Protein AF-A0A1W9QWE6-F1 (afdb_monomer)

Structure (mmCIF, N/CA/C/O backbone):
data_AF-A0A1W9QWE6-F1
#
_entry.id   AF-A0A1W9QWE6-F1
#
loop_
_atom_site.group_PDB
_atom_site.id
_atom_site.type_symbol
_atom_site.label_atom_id
_atom_site.label_alt_id
_atom_site.label_comp_id
_atom_site.label_asym_id
_atom_site.label_entity_id
_atom_site.label_seq_id
_atom_site.pdbx_PDB_ins_code
_atom_site.Cartn_x
_atom_site.Cartn_y
_atom_site.Cartn_z
_atom_site.occupancy
_atom_site.B_iso_or_equiv
_atom_site.auth_seq_id
_atom_site.auth_comp_id
_atom_site.auth_asym_id
_atom_site.auth_atom_id
_atom_site.pdbx_PDB_model_num
ATOM 1 N N . MET A 1 1 ? -20.709 26.739 10.718 1.00 34.34 1 MET A N 1
ATOM 2 C CA . MET A 1 1 ? -20.009 27.726 9.871 1.00 34.34 1 MET A CA 1
ATOM 3 C C . MET A 1 1 ? -18.866 27.006 9.186 1.00 34.34 1 MET A C 1
ATOM 5 O O . MET A 1 1 ? -17.823 26.777 9.783 1.00 34.34 1 MET A O 1
ATOM 9 N N . GLU A 1 2 ? -19.153 26.536 7.981 1.00 43.62 2 GLU A N 1
ATOM 10 C CA . GLU A 1 2 ? -18.265 25.777 7.110 1.00 43.62 2 GLU A CA 1
ATOM 11 C C . GLU A 1 2 ? -17.233 26.741 6.518 1.00 43.62 2 GLU A C 1
ATOM 13 O O . GLU A 1 2 ? -17.545 27.585 5.682 1.00 43.62 2 GLU A O 1
ATOM 18 N N . LYS A 1 3 ? -16.008 26.699 7.046 1.00 41.78 3 LYS A N 1
ATOM 19 C CA . LYS A 1 3 ? -14.882 27.428 6.465 1.00 41.78 3 LYS A CA 1
ATOM 20 C C . LYS A 1 3 ? -14.368 26.580 5.304 1.00 41.78 3 LYS A C 1
ATOM 22 O O . LYS A 1 3 ? -13.944 25.450 5.530 1.00 41.78 3 LYS A O 1
ATOM 27 N N . ASN A 1 4 ? -14.422 27.131 4.091 1.00 42.81 4 ASN A N 1
ATOM 28 C CA . ASN A 1 4 ? -13.853 26.594 2.850 1.00 42.81 4 ASN A CA 1
ATOM 29 C C . ASN A 1 4 ? -12.352 26.242 2.997 1.00 42.81 4 ASN A C 1
ATOM 31 O O . ASN A 1 4 ? -11.482 26.973 2.528 1.00 42.81 4 ASN A O 1
ATOM 35 N N . ASN A 1 5 ? -12.036 25.106 3.623 1.00 45.53 5 ASN A N 1
ATOM 36 C CA . ASN A 1 5 ? -10.692 24.526 3.732 1.00 45.53 5 ASN A CA 1
ATOM 37 C C . ASN A 1 5 ? -10.464 23.471 2.633 1.00 45.53 5 ASN A C 1
ATOM 39 O O . ASN A 1 5 ? -10.046 22.340 2.876 1.00 45.53 5 ASN A O 1
ATOM 43 N N . ILE A 1 6 ? -10.705 23.873 1.385 1.00 49.38 6 ILE A N 1
ATOM 44 C CA . ILE A 1 6 ? -10.492 23.063 0.178 1.00 49.38 6 ILE A CA 1
ATOM 45 C C . ILE A 1 6 ? -9.063 22.450 0.083 1.00 49.38 6 ILE A C 1
ATOM 47 O O . ILE A 1 6 ? -8.959 21.313 -0.393 1.00 49.38 6 ILE A O 1
ATOM 51 N N . PRO A 1 7 ? -7.955 23.075 0.565 1.00 57.62 7 PRO A N 1
ATOM 52 C CA . PRO A 1 7 ? -6.635 22.445 0.448 1.00 57.62 7 PRO A CA 1
ATOM 53 C C . PRO A 1 7 ? -6.427 21.233 1.372 1.00 57.62 7 PRO A C 1
ATOM 55 O O . PRO A 1 7 ? -5.813 20.265 0.939 1.00 57.62 7 PRO A O 1
ATOM 58 N N . GLU A 1 8 ? -6.936 21.231 2.612 1.00 61.41 8 GLU A N 1
ATOM 59 C CA . GLU A 1 8 ? -6.673 20.135 3.569 1.00 61.41 8 GLU A CA 1
ATOM 60 C C . GLU A 1 8 ? -7.401 18.842 3.178 1.00 61.41 8 GLU A C 1
ATOM 62 O O . GLU A 1 8 ? -6.796 17.769 3.159 1.00 61.41 8 GLU A O 1
ATOM 67 N N . ASN A 1 9 ? -8.670 18.952 2.776 1.00 75.00 9 ASN A N 1
ATOM 68 C CA . ASN A 1 9 ? -9.467 17.803 2.337 1.00 75.00 9 ASN A CA 1
ATOM 69 C C . ASN A 1 9 ? -8.868 17.129 1.093 1.00 75.00 9 ASN A C 1
ATOM 71 O O . ASN A 1 9 ? -8.909 15.906 0.969 1.00 75.00 9 ASN A O 1
ATOM 75 N N . SER A 1 10 ? -8.251 17.912 0.205 1.00 78.75 10 SER A N 1
ATOM 76 C CA . SER A 1 10 ? -7.587 17.388 -0.990 1.00 78.75 10 SER A CA 1
ATOM 77 C C . SER A 1 10 ? -6.364 16.534 -0.634 1.00 78.75 10 SER A C 1
ATOM 79 O O . SER A 1 10 ? -6.209 15.439 -1.172 1.00 78.75 10 SER A O 1
ATOM 81 N N . TYR A 1 11 ? -5.529 16.963 0.324 1.00 81.56 11 TYR A N 1
ATOM 82 C CA . TYR A 1 11 ? -4.383 16.157 0.773 1.00 81.56 11 TYR A CA 1
ATOM 83 C C . TYR A 1 11 ? -4.811 14.839 1.417 1.00 81.56 11 TYR A C 1
ATOM 85 O O . TYR A 1 11 ? -4.133 13.829 1.233 1.00 81.56 11 TYR A O 1
ATOM 93 N N . TRP A 1 12 ? -5.941 14.823 2.125 1.00 83.56 12 TRP A N 1
ATOM 94 C CA . TRP A 1 12 ? -6.513 13.589 2.659 1.00 83.56 12 TRP A CA 1
ATOM 95 C C . TRP A 1 12 ? -6.958 12.633 1.556 1.00 83.56 12 TRP A C 1
ATOM 97 O O . TRP A 1 12 ? -6.639 11.452 1.638 1.00 83.56 12 TRP A O 1
ATOM 107 N N . ILE A 1 13 ? -7.619 13.127 0.507 1.00 86.19 13 ILE A N 1
ATOM 108 C CA . ILE A 1 13 ? -8.008 12.300 -0.646 1.00 86.19 13 ILE A CA 1
ATOM 109 C C . ILE A 1 13 ? -6.770 11.701 -1.318 1.00 86.19 13 ILE A C 1
ATOM 111 O O . ILE A 1 13 ? -6.721 10.492 -1.530 1.00 86.19 13 ILE A O 1
ATOM 115 N N . PHE A 1 14 ? -5.748 12.515 -1.600 1.00 85.94 14 PHE A N 1
ATOM 116 C CA . PHE A 1 14 ? -4.520 12.019 -2.224 1.00 85.94 14 PHE A CA 1
ATOM 117 C C . PHE A 1 14 ? -3.763 11.045 -1.325 1.00 85.94 14 PHE A C 1
ATOM 119 O O . PHE A 1 14 ? -3.285 10.031 -1.814 1.00 85.94 14 PHE A O 1
ATOM 126 N N . THR A 1 15 ? -3.707 11.299 -0.017 1.00 85.12 15 THR A N 1
ATOM 127 C CA . THR A 1 15 ? -3.079 10.379 0.942 1.00 85.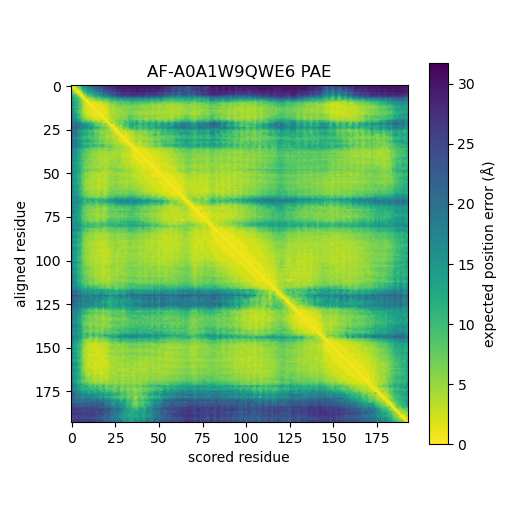12 15 THR A CA 1
ATOM 128 C C . THR A 1 15 ? -3.827 9.046 1.003 1.00 85.12 15 THR A C 1
ATOM 130 O O . THR A 1 15 ? -3.193 7.998 0.954 1.00 85.12 15 THR A O 1
ATOM 133 N N . LEU A 1 16 ? -5.164 9.068 1.062 1.00 85.25 16 LEU A N 1
ATOM 134 C CA . LEU A 1 16 ? -6.000 7.860 1.042 1.00 85.25 16 LEU A CA 1
ATOM 135 C C . LEU A 1 16 ? -5.870 7.094 -0.279 1.00 85.25 16 LEU A C 1
ATOM 137 O O . LEU A 1 16 ? -5.902 5.866 -0.295 1.00 85.25 16 LEU A O 1
ATOM 141 N N . PHE A 1 17 ? -5.704 7.809 -1.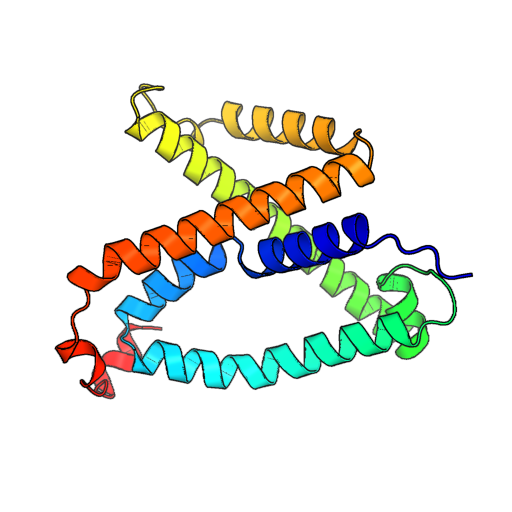390 1.00 85.25 17 PHE A N 1
ATOM 142 C CA . PHE A 1 17 ? -5.399 7.193 -2.672 1.00 85.25 17 PHE A CA 1
ATOM 143 C C . PHE A 1 17 ? -4.008 6.545 -2.656 1.00 85.25 17 PHE A C 1
ATOM 145 O O . PHE A 1 17 ? -3.869 5.387 -3.036 1.00 85.25 17 PHE A O 1
ATOM 152 N N . GLY A 1 18 ? -2.983 7.248 -2.166 1.00 82.06 18 GLY A N 1
ATOM 153 C CA . GLY A 1 18 ? -1.618 6.728 -2.077 1.00 82.06 18 GLY A CA 1
ATOM 154 C C . GLY A 1 18 ? -1.508 5.469 -1.218 1.00 82.06 18 GLY A C 1
ATOM 155 O O . GLY A 1 18 ? -0.796 4.537 -1.592 1.00 82.06 18 GLY A O 1
ATOM 156 N N . THR A 1 19 ? -2.258 5.390 -0.113 1.00 82.38 19 THR A N 1
ATOM 157 C CA . THR A 1 19 ? -2.318 4.175 0.716 1.00 82.38 19 THR A CA 1
ATOM 158 C C . THR A 1 19 ? -3.073 3.030 0.047 1.00 82.38 19 THR A C 1
ATOM 160 O O . THR A 1 19 ? -2.732 1.875 0.289 1.00 82.38 19 THR A O 1
ATOM 163 N N . ALA A 1 20 ? -4.073 3.323 -0.789 1.00 80.12 20 ALA A N 1
ATOM 164 C CA . ALA A 1 20 ? -4.767 2.310 -1.580 1.00 80.12 20 ALA A CA 1
ATOM 165 C C . ALA A 1 20 ? -3.885 1.760 -2.710 1.00 80.12 20 ALA A C 1
ATOM 167 O O . ALA A 1 20 ? -3.958 0.568 -3.000 1.00 80.12 20 ALA A O 1
ATOM 168 N N . VAL A 1 21 ? -3.048 2.609 -3.321 1.00 76.44 21 VAL A N 1
ATOM 169 C CA . VAL A 1 21 ? -2.103 2.194 -4.363 1.00 76.44 21 VAL A CA 1
ATOM 170 C C . VAL A 1 21 ? -0.985 1.335 -3.777 1.00 76.44 21 VAL A C 1
ATOM 172 O O . VAL A 1 21 ? -0.871 0.162 -4.130 1.00 76.44 21 VAL A O 1
ATOM 175 N N . GLY A 1 22 ? -0.210 1.876 -2.835 1.00 70.12 22 GLY A N 1
ATOM 176 C CA . GLY A 1 22 ? 0.863 1.151 -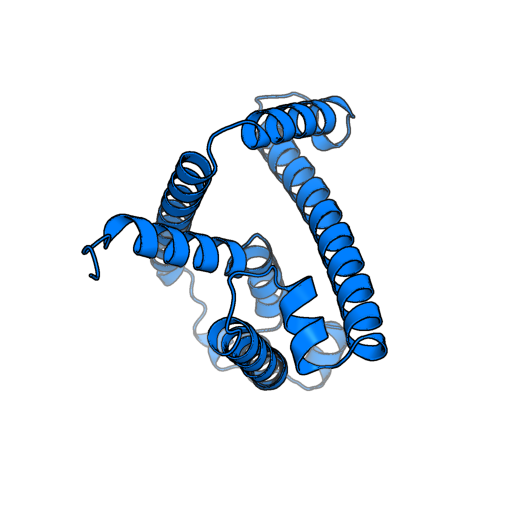2.145 1.00 70.12 22 GLY A CA 1
ATOM 177 C C . GLY A 1 22 ? 1.836 0.380 -3.059 1.00 70.12 22 GLY A C 1
ATOM 178 O O . GLY A 1 22 ? 1.859 0.532 -4.278 1.00 70.12 22 GLY A O 1
ATOM 179 N N . ALA A 1 23 ? 2.658 -0.486 -2.460 1.00 59.38 23 ALA A N 1
ATOM 180 C CA . ALA A 1 23 ? 3.542 -1.391 -3.206 1.00 59.38 23 ALA A CA 1
ATOM 181 C C . ALA A 1 23 ? 2.758 -2.519 -3.913 1.00 59.38 23 ALA A C 1
ATOM 183 O O . ALA A 1 23 ? 3.171 -3.030 -4.953 1.00 59.38 23 ALA A O 1
ATOM 184 N N . GLY A 1 24 ? 1.591 -2.886 -3.369 1.00 59.78 24 GLY A N 1
ATOM 185 C CA . GLY A 1 24 ? 0.763 -3.980 -3.874 1.00 59.78 24 GLY A CA 1
ATOM 186 C C . GLY A 1 24 ? 0.283 -3.783 -5.313 1.00 59.78 24 GLY A C 1
ATOM 187 O O . GLY A 1 24 ? 0.228 -4.761 -6.049 1.00 59.78 24 GLY A O 1
ATOM 188 N N . ILE A 1 25 ? -0.000 -2.549 -5.750 1.00 65.62 25 ILE A N 1
ATOM 189 C CA . ILE A 1 25 ? -0.437 -2.267 -7.132 1.00 65.62 25 ILE A CA 1
ATOM 190 C C . ILE A 1 25 ? 0.697 -2.331 -8.162 1.00 65.62 25 ILE A C 1
ATOM 192 O O . ILE A 1 25 ? 0.422 -2.461 -9.350 1.00 65.62 25 ILE A O 1
ATOM 196 N N . LEU A 1 26 ? 1.965 -2.296 -7.756 1.00 64.75 26 LEU A N 1
ATOM 197 C CA . LEU A 1 26 ? 3.051 -2.581 -8.694 1.00 64.75 26 LEU A CA 1
ATOM 198 C C . LEU A 1 26 ? 3.254 -4.092 -8.805 1.00 64.75 26 LEU A C 1
ATOM 200 O O . LEU A 1 26 ? 3.157 -4.650 -9.891 1.00 64.75 26 LEU A O 1
ATOM 204 N N . PHE A 1 27 ? 3.445 -4.785 -7.684 1.00 67.75 27 PHE A N 1
ATOM 205 C CA . PHE A 1 27 ? 3.826 -6.197 -7.728 1.00 67.75 27 PHE A CA 1
ATOM 206 C C . PHE A 1 27 ? 2.673 -7.142 -8.083 1.00 67.75 27 PHE A C 1
ATOM 208 O O . PHE A 1 27 ? 2.882 -8.068 -8.864 1.00 67.75 27 PHE A O 1
ATOM 215 N N . LEU A 1 28 ? 1.460 -6.925 -7.558 1.00 72.06 28 LEU A N 1
ATOM 216 C CA . LEU A 1 28 ? 0.344 -7.851 -7.791 1.00 72.06 28 LEU A CA 1
ATOM 217 C C . LEU A 1 28 ? -0.169 -7.799 -9.232 1.00 72.06 28 LEU A C 1
ATOM 219 O O . LEU A 1 28 ? -0.324 -8.866 -9.812 1.00 72.06 28 LEU A O 1
ATOM 223 N N . PRO A 1 29 ? -0.404 -6.633 -9.860 1.00 67.81 29 PRO A N 1
ATOM 224 C CA . PRO A 1 29 ? -0.810 -6.579 -11.260 1.00 67.81 29 PRO A CA 1
ATOM 225 C C . PRO A 1 29 ? 0.286 -7.029 -12.220 1.00 67.81 29 PRO A C 1
ATOM 227 O O . PRO A 1 29 ? -0.044 -7.598 -13.252 1.00 67.81 29 PRO A O 1
ATOM 230 N N . ILE A 1 30 ? 1.570 -6.832 -11.893 1.00 73.56 30 ILE A N 1
ATOM 231 C CA . ILE A 1 30 ? 2.666 -7.392 -12.697 1.00 73.56 30 ILE A CA 1
ATOM 232 C C . ILE A 1 30 ? 2.640 -8.923 -12.615 1.00 73.56 30 ILE A C 1
ATOM 234 O O . ILE A 1 30 ? 2.625 -9.583 -13.651 1.00 73.56 30 ILE A O 1
ATOM 238 N N . GLN A 1 31 ? 2.554 -9.493 -11.409 1.00 73.69 31 GLN A N 1
ATOM 239 C CA . GLN A 1 31 ? 2.501 -10.948 -11.216 1.00 73.69 31 GLN A CA 1
ATOM 240 C C . GLN A 1 31 ? 1.228 -11.568 -11.807 1.00 73.69 31 GLN A C 1
ATOM 242 O O . GLN A 1 31 ? 1.299 -12.525 -12.570 1.00 73.69 31 GLN A O 1
ATOM 247 N N . ALA A 1 32 ? 0.056 -11.003 -11.523 1.00 71.25 32 ALA A N 1
ATOM 248 C CA . ALA A 1 32 ? -1.212 -11.473 -12.076 1.00 71.25 32 ALA A CA 1
ATOM 249 C C . ALA A 1 32 ? -1.323 -11.198 -13.586 1.00 71.25 32 ALA A C 1
ATOM 251 O O . ALA A 1 32 ? -1.969 -11.959 -14.303 1.00 71.25 32 ALA A O 1
ATOM 252 N N . GLY A 1 33 ? -0.646 -10.161 -14.087 1.00 71.69 33 GLY A N 1
ATOM 253 C CA . GLY A 1 33 ? -0.520 -9.856 -15.510 1.00 71.69 33 GLY A CA 1
ATOM 254 C C . GLY A 1 33 ? 0.291 -10.895 -16.279 1.00 71.69 33 GLY A C 1
ATOM 255 O O . GLY A 1 33 ? 0.002 -11.121 -17.454 1.00 71.69 33 GLY A O 1
ATOM 256 N N . MET A 1 34 ? 1.214 -11.614 -15.626 1.00 75.19 34 MET A N 1
ATOM 257 C CA . MET A 1 34 ? 1.839 -12.808 -16.219 1.00 75.19 34 MET A CA 1
ATOM 258 C C . MET A 1 34 ? 0.803 -13.901 -16.520 1.00 75.19 34 MET A C 1
ATOM 260 O O . MET A 1 34 ? 0.969 -14.649 -17.479 1.00 75.19 34 MET A O 1
ATOM 264 N N . GLY A 1 35 ? -0.287 -13.955 -15.746 1.00 73.62 35 GLY A N 1
ATOM 265 C CA . GLY A 1 35 ? -1.446 -14.818 -15.995 1.00 73.62 35 GLY A CA 1
ATOM 266 C C . GLY A 1 35 ? -2.362 -14.345 -17.132 1.00 73.62 35 GLY A C 1
ATOM 267 O O . GLY A 1 35 ? -3.295 -15.054 -17.504 1.00 73.62 35 GLY A O 1
ATOM 268 N N . GLY A 1 36 ? -2.105 -13.168 -17.709 1.00 79.88 36 GLY A N 1
ATOM 269 C CA . GLY A 1 36 ? -2.878 -12.586 -18.804 1.00 79.88 36 GLY A CA 1
ATOM 270 C C . GLY A 1 36 ? -4.040 -11.691 -18.356 1.00 79.88 36 GLY A C 1
ATOM 271 O O . GLY A 1 36 ? -4.429 -11.630 -17.188 1.00 79.88 36 GLY A O 1
ATOM 272 N N . LEU A 1 37 ? -4.628 -10.980 -19.322 1.00 81.62 37 LEU A N 1
ATOM 273 C CA . LEU A 1 37 ? -5.671 -9.974 -19.079 1.00 81.62 37 LEU A CA 1
ATOM 274 C C . LEU A 1 37 ? -6.940 -10.565 -18.440 1.00 81.62 37 LEU A C 1
ATOM 276 O O . LEU A 1 37 ? -7.526 -9.966 -17.539 1.00 81.62 37 LEU A O 1
ATOM 280 N N . TRP A 1 38 ? -7.353 -11.762 -18.856 1.00 81.94 38 TRP A N 1
ATOM 281 C CA . TRP A 1 38 ? -8.559 -12.407 -18.329 1.00 81.94 38 TRP A CA 1
ATOM 282 C C . TRP A 1 38 ? -8.424 -12.831 -16.860 1.00 81.94 38 TRP A C 1
ATOM 284 O O . TRP A 1 38 ? -9.405 -12.775 -16.114 1.00 81.94 38 TRP A O 1
ATOM 294 N N . VAL A 1 39 ? -7.215 -13.187 -16.412 1.00 82.69 39 VAL A N 1
ATOM 295 C CA . VAL A 1 39 ? -6.930 -13.471 -14.995 1.00 82.69 39 VAL A CA 1
ATOM 296 C C . VAL A 1 39 ? -7.049 -12.191 -14.169 1.00 82.69 39 VAL A C 1
ATOM 298 O O . VAL A 1 39 ? -7.699 -12.195 -13.126 1.00 82.69 39 VAL A O 1
ATOM 301 N N . LEU A 1 40 ? -6.538 -11.065 -14.674 1.00 82.50 40 LEU A N 1
ATOM 302 C CA . LEU A 1 40 ? -6.691 -9.762 -14.019 1.00 82.50 40 LEU A CA 1
ATOM 303 C C . LEU A 1 40 ? -8.158 -9.326 -13.909 1.00 82.50 40 LEU A C 1
ATOM 305 O O . LEU A 1 40 ? -8.585 -8.880 -12.841 1.00 82.50 40 LEU A O 1
ATOM 309 N N . ILE A 1 41 ? -8.947 -9.469 -14.980 1.00 86.62 41 ILE A N 1
ATOM 310 C CA . ILE A 1 41 ? -10.371 -9.093 -14.976 1.00 86.62 41 ILE A CA 1
ATOM 311 C C . ILE A 1 41 ? -11.162 -9.980 -14.014 1.00 86.62 41 ILE A C 1
ATOM 313 O O . ILE A 1 41 ? -11.934 -9.466 -13.203 1.00 86.62 41 ILE A O 1
ATOM 317 N N . SER A 1 42 ? -10.969 -11.298 -14.076 1.00 86.06 42 SER A N 1
ATOM 318 C CA . SER A 1 42 ? -11.682 -12.239 -13.203 1.00 86.06 42 SER A CA 1
ATOM 319 C C . SER A 1 42 ? -11.312 -12.049 -11.732 1.00 86.06 42 SER A C 1
ATOM 321 O O . SER A 1 42 ? -12.212 -11.940 -10.899 1.00 86.06 42 SER A O 1
ATOM 323 N N . ALA A 1 43 ? -10.025 -11.901 -11.406 1.00 84.62 43 ALA A N 1
ATOM 324 C CA . ALA A 1 43 ? -9.584 -11.570 -10.054 1.00 84.62 43 ALA A CA 1
ATOM 325 C C . ALA A 1 43 ? -10.217 -10.257 -9.566 1.00 84.62 43 ALA A C 1
ATOM 327 O O . ALA A 1 43 ? -10.750 -10.198 -8.458 1.00 84.62 43 ALA A O 1
ATOM 328 N N . SER A 1 44 ? -10.237 -9.222 -10.411 1.00 87.00 44 SER A N 1
ATOM 329 C CA . SER A 1 44 ? -10.843 -7.926 -10.071 1.00 87.00 44 SER A CA 1
ATOM 330 C C . SER A 1 44 ? -12.350 -8.040 -9.813 1.00 87.00 44 SER A C 1
ATOM 332 O O . SER A 1 44 ? -12.851 -7.487 -8.831 1.00 87.00 44 SER A O 1
ATOM 334 N N . LEU A 1 45 ? -13.069 -8.798 -10.647 1.00 90.94 45 LEU A N 1
ATOM 335 C CA . LEU A 1 45 ? -14.503 -9.066 -10.487 1.00 90.94 45 LEU A CA 1
ATOM 336 C C . LEU A 1 45 ? -14.815 -9.853 -9.210 1.00 90.94 45 LEU A C 1
ATOM 338 O O . LEU A 1 45 ? -15.846 -9.600 -8.591 1.00 90.94 45 LEU A O 1
ATOM 342 N N . LEU A 1 46 ? -13.942 -10.777 -8.800 1.00 89.44 46 LEU A N 1
ATOM 343 C CA . LEU A 1 46 ? -14.098 -11.555 -7.567 1.00 89.44 46 LEU A CA 1
ATOM 344 C C . LEU A 1 46 ? -13.772 -10.739 -6.312 1.00 89.44 46 LEU A C 1
ATOM 346 O O . LEU A 1 46 ? -14.455 -10.861 -5.295 1.00 89.44 46 LEU A O 1
ATOM 350 N N . VAL A 1 47 ? -12.750 -9.885 -6.373 1.00 88.50 47 VAL A N 1
ATOM 351 C CA . VAL A 1 47 ? -12.328 -9.051 -5.237 1.00 88.50 47 VAL A CA 1
ATOM 352 C C . VAL A 1 47 ? -13.305 -7.898 -4.994 1.00 88.50 47 VAL A C 1
ATOM 354 O O . VAL A 1 47 ? -13.566 -7.542 -3.841 1.00 88.50 47 VAL A O 1
ATOM 357 N N . TYR A 1 48 ? -13.900 -7.332 -6.047 1.00 89.31 48 TYR A N 1
ATOM 358 C CA . TYR A 1 48 ? -14.838 -6.212 -5.937 1.00 89.31 48 TYR A CA 1
ATOM 359 C C . TYR A 1 48 ? -15.993 -6.427 -4.929 1.00 89.31 48 TYR A C 1
ATOM 361 O O . TYR A 1 48 ? -16.149 -5.583 -4.038 1.00 89.31 48 TYR A O 1
ATOM 369 N N . PRO A 1 49 ? -16.778 -7.527 -4.976 1.00 92.75 49 PRO A N 1
ATOM 370 C CA . PRO A 1 49 ? -17.862 -7.769 -4.022 1.00 92.75 49 PRO A CA 1
ATOM 371 C C . PRO A 1 49 ? -17.375 -8.034 -2.592 1.00 92.75 49 PRO A C 1
ATOM 373 O O . PRO A 1 49 ? -18.164 -7.901 -1.662 1.00 92.75 49 PRO A O 1
ATOM 376 N N . LEU A 1 50 ? -16.099 -8.372 -2.387 1.00 89.12 50 LEU A N 1
ATOM 377 C CA . LEU A 1 50 ? -15.519 -8.544 -1.051 1.00 89.12 50 LEU A CA 1
ATOM 378 C C . LEU A 1 50 ? -15.092 -7.195 -0.451 1.00 89.12 50 LEU A C 1
ATOM 380 O O . LEU A 1 50 ? -15.330 -6.913 0.729 1.00 89.12 50 LEU A O 1
ATOM 384 N N . VAL A 1 51 ? -14.485 -6.331 -1.267 1.00 90.50 51 VAL A N 1
ATOM 385 C CA . VAL A 1 51 ? -13.899 -5.066 -0.802 1.00 90.50 51 VAL A CA 1
ATOM 386 C C . VAL A 1 51 ? -14.935 -3.945 -0.731 1.00 90.50 51 VAL A C 1
ATOM 388 O O . VAL A 1 51 ? -14.989 -3.228 0.271 1.00 90.50 51 VAL A O 1
ATOM 391 N N . TYR A 1 52 ? -15.784 -3.788 -1.752 1.00 91.00 52 TYR A N 1
ATOM 392 C CA . TYR A 1 52 ? -16.696 -2.643 -1.841 1.00 91.00 52 TYR A CA 1
ATOM 393 C C . TYR A 1 52 ? -17.696 -2.561 -0.670 1.00 91.00 52 TYR A C 1
ATOM 395 O O . TYR A 1 52 ? -17.796 -1.494 -0.052 1.00 91.00 52 TYR A O 1
ATOM 403 N N . PRO A 1 53 ? -18.403 -3.643 -0.278 1.00 92.75 53 PRO A N 1
ATOM 404 C CA . PRO A 1 53 ? -19.317 -3.592 0.864 1.00 92.75 53 PRO A CA 1
ATOM 405 C C . PRO A 1 53 ? -18.597 -3.298 2.182 1.00 92.75 53 PRO A C 1
ATOM 407 O O . PRO A 1 53 ? -19.124 -2.548 3.002 1.00 92.75 53 PRO A O 1
ATOM 410 N N . SER A 1 54 ? -17.386 -3.832 2.358 1.00 90.06 54 SER A N 1
ATOM 411 C CA . SER A 1 54 ? -16.554 -3.619 3.547 1.00 90.06 54 SER A CA 1
ATOM 412 C C . SER A 1 54 ? -16.154 -2.148 3.694 1.00 90.06 54 SER A C 1
ATOM 414 O O . SER A 1 54 ? -16.356 -1.549 4.752 1.00 90.06 54 SER A O 1
ATOM 416 N N . GLN A 1 55 ? -15.688 -1.524 2.607 1.00 89.81 55 GLN A N 1
ATOM 417 C CA . GLN A 1 55 ? -15.360 -0.093 2.575 1.00 89.81 55 GLN A CA 1
ATOM 418 C C . GLN A 1 55 ? -16.604 0.786 2.784 1.00 89.81 55 GLN A C 1
ATOM 420 O O . GLN A 1 55 ? -16.577 1.764 3.535 1.00 89.81 55 GLN A O 1
ATOM 425 N N . ARG A 1 56 ? -17.741 0.412 2.183 1.00 91.44 56 ARG A N 1
ATOM 426 C CA . ARG A 1 56 ? -19.018 1.115 2.375 1.00 91.44 56 ARG A CA 1
ATOM 427 C C . ARG A 1 56 ? -19.508 1.032 3.822 1.00 91.44 56 ARG A C 1
ATOM 429 O O . ARG A 1 56 ? -20.032 2.016 4.346 1.00 91.44 56 ARG A O 1
ATOM 436 N N . LEU A 1 57 ? -19.365 -0.126 4.464 1.00 90.00 57 LEU A N 1
ATOM 437 C CA . LEU A 1 57 ? -19.715 -0.316 5.870 1.00 90.00 57 LEU A CA 1
ATOM 438 C C . LEU A 1 57 ? -18.833 0.554 6.769 1.00 90.00 57 LEU A C 1
ATOM 440 O O . LEU A 1 57 ? -19.364 1.252 7.630 1.00 90.00 57 LEU A O 1
ATOM 444 N N . TYR A 1 58 ? -17.522 0.573 6.520 1.00 87.06 58 TYR A N 1
ATOM 445 C CA . TYR A 1 58 ? -16.581 1.436 7.232 1.00 87.06 58 TYR A CA 1
ATOM 446 C C . TYR A 1 58 ? -16.998 2.913 7.150 1.00 87.06 58 TYR A C 1
ATOM 448 O O . TYR A 1 58 ? -17.171 3.568 8.179 1.00 87.06 58 TYR A O 1
ATOM 456 N N . ALA A 1 59 ? -17.262 3.414 5.939 1.00 88.62 59 ALA A N 1
ATOM 457 C CA . ALA A 1 59 ? -17.689 4.798 5.731 1.00 88.62 59 ALA A CA 1
ATOM 458 C C . ALA A 1 59 ? -19.006 5.126 6.459 1.00 88.62 59 ALA A C 1
ATOM 460 O O . ALA A 1 59 ? -19.143 6.196 7.050 1.00 88.62 59 ALA A O 1
ATOM 461 N N . ARG A 1 60 ? -19.967 4.191 6.469 1.00 89.25 60 ARG A N 1
ATOM 462 C CA . ARG A 1 60 ? -21.237 4.347 7.197 1.00 89.25 60 ARG A CA 1
ATOM 463 C C . ARG A 1 60 ? -21.045 4.389 8.708 1.00 89.25 60 ARG A C 1
ATOM 465 O O . ARG A 1 60 ? -21.680 5.213 9.356 1.00 89.25 60 ARG A O 1
ATOM 472 N N . ILE A 1 61 ? -20.193 3.526 9.262 1.00 88.25 61 ILE A N 1
ATOM 473 C CA . ILE A 1 61 ? -19.888 3.512 10.700 1.00 88.25 61 ILE A CA 1
ATOM 474 C C . ILE A 1 61 ? -19.300 4.864 11.107 1.00 88.25 61 ILE A C 1
ATOM 476 O O . ILE A 1 61 ? -19.806 5.491 12.033 1.00 88.25 61 ILE A O 1
ATOM 480 N N . VAL A 1 62 ? -18.293 5.352 10.379 1.00 86.00 62 VAL A N 1
ATOM 481 C CA . VAL A 1 62 ? -17.641 6.632 10.690 1.00 86.00 62 VAL A CA 1
ATOM 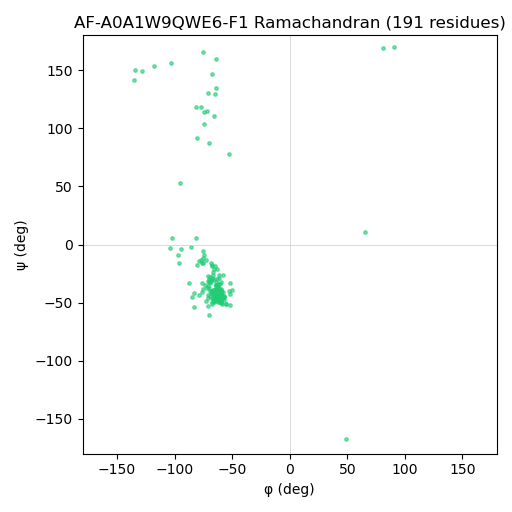482 C C . VAL A 1 62 ? -18.624 7.801 10.571 1.00 86.00 62 VAL A C 1
ATOM 484 O O . VAL A 1 62 ? -18.714 8.607 11.492 1.00 86.00 62 VAL A O 1
ATOM 487 N N . ASN A 1 63 ? -19.414 7.868 9.494 1.00 86.44 63 ASN A N 1
ATOM 488 C CA . ASN A 1 63 ? -20.335 8.985 9.258 1.00 86.44 63 ASN A CA 1
ATOM 489 C C . ASN A 1 63 ? -21.531 9.020 10.225 1.00 86.44 63 ASN A C 1
ATOM 491 O O . ASN A 1 63 ? -22.024 10.090 10.563 1.00 86.44 63 ASN A O 1
ATOM 495 N N . ASN A 1 64 ? -22.006 7.858 10.678 1.00 86.06 64 ASN A N 1
ATOM 496 C CA . ASN A 1 64 ? -23.130 7.777 11.615 1.00 86.06 64 ASN A CA 1
ATOM 497 C C . ASN A 1 64 ? -22.693 7.892 13.082 1.00 86.06 64 ASN A C 1
ATOM 499 O O . ASN A 1 64 ? -23.538 7.842 13.976 1.00 86.06 64 ASN A O 1
ATOM 503 N N . THR A 1 65 ? -21.391 8.009 13.357 1.00 86.69 65 THR A N 1
ATOM 504 C CA . THR A 1 65 ? -20.900 8.139 14.727 1.00 86.69 65 THR A CA 1
ATOM 505 C C . THR A 1 65 ? -21.137 9.574 15.227 1.00 86.69 65 THR A C 1
ATOM 507 O O . THR A 1 65 ? -20.570 10.514 14.678 1.00 86.69 65 THR A O 1
ATOM 510 N N . PRO A 1 66 ? -21.937 9.781 16.291 1.00 77.75 66 PRO A N 1
ATOM 511 C CA . PRO A 1 66 ? -22.381 11.116 16.715 1.00 77.75 66 PRO A CA 1
ATOM 512 C C . PRO A 1 66 ? -21.303 11.944 17.433 1.00 77.75 66 PRO A C 1
ATOM 514 O O . PRO A 1 66 ? -21.501 13.131 17.686 1.00 77.75 66 PRO A O 1
ATOM 517 N N . LYS A 1 67 ? -20.179 11.328 17.811 1.00 81.19 67 LYS A N 1
ATOM 518 C CA . LYS A 1 67 ? -19.047 11.982 18.479 1.00 81.19 67 LYS A CA 1
ATOM 519 C C . LYS A 1 67 ? -17.752 11.668 17.729 1.00 81.19 67 LYS A C 1
ATOM 521 O O . LYS A 1 67 ? -17.634 10.567 17.200 1.00 81.19 67 LYS A O 1
ATOM 526 N N . PRO A 1 68 ? -16.761 12.575 17.729 1.00 78.62 68 PRO A N 1
ATOM 527 C CA . PRO A 1 68 ? -15.440 12.293 17.183 1.00 78.62 68 PRO A CA 1
ATOM 528 C C . PRO A 1 68 ? -14.720 11.296 18.101 1.00 78.62 68 PRO A C 1
ATOM 530 O O . PRO A 1 68 ? -14.034 11.678 19.045 1.00 78.62 68 PRO A O 1
ATOM 533 N N . ILE A 1 69 ? -14.944 10.009 17.855 1.00 85.75 69 ILE A N 1
ATOM 534 C CA . ILE A 1 69 ? -14.274 8.893 18.523 1.00 85.75 69 ILE A CA 1
ATOM 535 C C . ILE A 1 69 ? -13.500 8.087 17.485 1.00 85.75 69 ILE A C 1
ATOM 537 O O . ILE A 1 69 ? -13.859 8.061 16.307 1.00 85.75 69 ILE A O 1
ATOM 541 N N . ASP A 1 70 ? -12.443 7.417 17.929 1.00 85.06 70 ASP A N 1
ATOM 542 C CA . ASP A 1 70 ? -11.629 6.581 17.053 1.00 85.06 70 ASP A CA 1
ATOM 543 C C . ASP A 1 70 ? -12.424 5.395 16.499 1.00 85.06 70 ASP A C 1
ATOM 545 O O . ASP A 1 70 ? -13.423 4.953 17.077 1.00 85.06 70 ASP A O 1
ATOM 549 N N . PHE A 1 71 ? -11.931 4.823 15.398 1.00 83.81 71 PHE A N 1
ATOM 550 C CA . PHE A 1 71 ? -12.569 3.690 14.726 1.00 83.81 71 PHE A CA 1
ATOM 551 C C . PHE A 1 71 ? -12.875 2.525 15.680 1.00 83.81 71 PHE A C 1
ATOM 553 O O . PHE A 1 71 ? -13.973 1.974 15.665 1.00 83.81 71 PHE A O 1
ATOM 560 N N . THR A 1 72 ? -11.945 2.195 16.577 1.00 86.44 72 THR A N 1
ATOM 561 C CA . THR A 1 72 ? -12.107 1.119 17.567 1.00 86.44 72 THR A CA 1
ATOM 562 C C . THR A 1 72 ? -13.248 1.378 18.558 1.00 86.44 72 THR A C 1
ATOM 564 O O . THR A 1 72 ? -13.866 0.433 19.059 1.00 86.44 72 THR A O 1
ATOM 567 N N . GLY A 1 73 ? -13.540 2.650 18.844 1.00 86.19 73 GLY A N 1
ATOM 568 C CA . GLY A 1 73 ? -14.685 3.085 19.638 1.00 86.19 73 GLY A CA 1
ATOM 569 C C . GLY A 1 73 ? -15.980 3.073 18.827 1.00 86.19 73 GLY A C 1
ATOM 570 O O . GLY A 1 73 ? -16.996 2.572 19.310 1.00 86.19 73 GLY A O 1
ATOM 571 N N . ALA A 1 74 ? -15.933 3.551 17.582 1.00 88.25 74 ALA A N 1
ATOM 572 C CA . ALA A 1 74 ? -17.076 3.549 16.669 1.00 88.25 74 ALA A CA 1
ATOM 573 C C . ALA A 1 74 ? -17.592 2.124 16.408 1.00 88.25 74 ALA A C 1
ATOM 575 O O . ALA A 1 74 ? -18.788 1.861 16.519 1.00 88.25 74 ALA A O 1
ATOM 576 N N . VAL A 1 75 ? -16.696 1.163 16.171 1.00 87.50 75 VAL A N 1
ATOM 577 C CA . VAL A 1 75 ? -17.064 -0.250 15.987 1.00 87.50 75 VAL A CA 1
ATOM 578 C C . VAL A 1 75 ? -17.754 -0.817 17.231 1.00 87.50 75 VAL A C 1
ATOM 580 O O . VAL A 1 75 ? -18.780 -1.485 17.109 1.00 87.50 75 VAL A O 1
ATOM 583 N N . LYS A 1 76 ? -17.248 -0.524 18.437 1.00 87.50 76 LYS A N 1
ATOM 584 C CA . LYS A 1 76 ? -17.882 -0.963 19.694 1.00 87.50 76 LYS A CA 1
ATOM 585 C C . LYS A 1 76 ? -19.273 -0.361 19.896 1.00 87.50 76 LYS A C 1
ATOM 587 O O . LYS A 1 76 ? -20.137 -1.045 20.440 1.00 87.50 76 LYS A O 1
ATOM 592 N N . LEU A 1 77 ? -19.492 0.882 19.459 1.00 87.88 77 LEU A N 1
ATOM 593 C CA . LEU A 1 77 ? -20.788 1.558 19.553 1.00 87.88 77 LEU A CA 1
ATOM 594 C C . LEU A 1 77 ? -21.857 0.856 18.702 1.00 87.88 77 LEU A C 1
ATOM 596 O O . LEU A 1 77 ? -22.969 0.650 19.177 1.00 87.88 77 LEU A O 1
ATOM 600 N N . PHE A 1 78 ? -21.516 0.463 17.470 1.00 86.69 78 PHE A N 1
ATOM 601 C CA . PHE A 1 78 ? -22.474 -0.143 16.538 1.00 86.69 78 PHE A CA 1
ATOM 602 C C . PHE A 1 78 ? -22.614 -1.666 16.676 1.00 86.69 78 PHE A C 1
ATOM 604 O O . PHE A 1 78 ? -23.702 -2.189 16.454 1.00 86.69 78 PHE A O 1
ATOM 611 N N . LEU A 1 79 ? -21.544 -2.390 17.027 1.00 86.19 79 LEU A N 1
ATOM 612 C CA . LEU A 1 79 ? -21.545 -3.863 17.085 1.00 86.19 79 LEU A CA 1
ATOM 613 C C . LEU A 1 79 ? -21.610 -4.423 18.517 1.00 86.19 79 LEU A C 1
ATOM 615 O O . LEU A 1 79 ? -21.683 -5.639 18.707 1.00 86.19 79 LEU A O 1
ATOM 619 N N . GLY A 1 80 ? -21.588 -3.556 19.530 1.00 87.69 80 GLY A N 1
ATOM 620 C CA . GLY A 1 80 ? -21.586 -3.940 20.938 1.00 87.69 80 GLY A CA 1
ATOM 621 C C . GLY A 1 80 ? -20.205 -4.349 21.462 1.00 87.69 80 GLY A C 1
ATOM 622 O O . GLY A 1 80 ? -19.238 -4.542 20.723 1.00 87.69 80 GLY A O 1
ATOM 623 N N . ASN A 1 81 ? -20.099 -4.486 22.787 1.00 86.81 81 ASN A N 1
ATOM 624 C CA . ASN A 1 81 ? -18.801 -4.579 23.463 1.00 86.81 81 ASN A CA 1
ATOM 625 C C . ASN A 1 81 ? -18.019 -5.871 23.143 1.00 86.81 81 ASN A C 1
ATOM 627 O O . ASN A 1 81 ? -16.808 -5.816 22.943 1.00 86.81 81 ASN A O 1
ATOM 631 N N . LYS A 1 82 ? -18.696 -7.029 23.067 1.00 89.19 82 LYS A N 1
ATOM 632 C CA . LYS A 1 82 ? -18.041 -8.330 22.815 1.00 89.19 82 LYS A CA 1
ATOM 633 C C . LYS A 1 82 ? -17.536 -8.444 21.373 1.00 89.19 82 LYS A C 1
ATOM 635 O O . LYS A 1 82 ? -16.355 -8.695 21.156 1.00 89.19 82 LYS A O 1
ATOM 640 N N . THR A 1 83 ? -18.406 -8.196 20.396 1.00 88.19 83 THR A N 1
ATOM 641 C CA . THR A 1 83 ? -18.063 -8.258 18.967 1.00 88.19 83 THR A CA 1
ATOM 642 C C . THR A 1 83 ? -17.066 -7.168 18.582 1.00 88.19 83 THR A C 1
ATOM 644 O O . THR A 1 83 ? -16.102 -7.436 17.866 1.00 88.19 83 THR A O 1
ATOM 647 N N . GLY A 1 84 ? -17.230 -5.953 19.118 1.00 88.56 84 GLY A N 1
ATOM 648 C CA . GLY A 1 84 ? -16.289 -4.862 18.878 1.00 88.56 84 GLY A CA 1
ATOM 649 C C . GLY A 1 84 ? -14.891 -5.133 19.436 1.00 88.56 84 GLY A C 1
ATOM 650 O O . GLY A 1 84 ? -13.907 -4.728 18.826 1.00 88.56 84 GLY A O 1
ATOM 651 N N . LEU A 1 85 ? -14.766 -5.863 20.551 1.00 90.75 85 LEU A N 1
ATOM 652 C CA . LEU A 1 85 ? -13.458 -6.276 21.069 1.00 90.75 85 LEU A CA 1
ATOM 653 C C . LEU A 1 85 ? -12.747 -7.234 20.105 1.00 90.75 85 LEU A C 1
ATOM 655 O O . LEU A 1 85 ? -11.577 -7.009 19.804 1.00 90.75 85 LEU A O 1
ATOM 659 N N . VAL A 1 86 ? -13.446 -8.251 19.588 1.00 93.81 86 VAL A N 1
ATOM 660 C CA . VAL A 1 86 ? -12.870 -9.212 18.626 1.00 93.81 86 VAL A CA 1
ATOM 661 C C . VAL A 1 86 ? -12.377 -8.495 17.370 1.00 93.81 86 VAL A C 1
ATOM 663 O O . VAL A 1 86 ? -11.241 -8.701 16.947 1.00 93.81 86 VAL A O 1
ATOM 666 N N . ILE A 1 87 ? -13.193 -7.599 16.812 1.00 91.75 87 ILE A N 1
ATOM 667 C CA . ILE A 1 87 ? -12.819 -6.826 15.620 1.00 91.75 87 ILE A CA 1
ATOM 668 C C . ILE A 1 87 ? -11.629 -5.913 15.906 1.00 91.75 87 ILE A C 1
ATOM 670 O O . ILE A 1 87 ? -10.731 -5.817 15.077 1.00 91.75 87 ILE A O 1
ATOM 674 N N . ASN A 1 88 ? -11.573 -5.283 17.080 1.00 91.56 88 ASN A N 1
ATOM 675 C CA . ASN A 1 88 ? -10.441 -4.436 17.442 1.00 91.56 88 ASN A CA 1
ATOM 676 C C . ASN A 1 88 ? -9.137 -5.236 17.563 1.00 91.56 88 ASN A C 1
ATOM 678 O O . ASN A 1 88 ? -8.097 -4.748 17.127 1.00 91.56 88 ASN A O 1
ATOM 682 N N . ILE A 1 89 ? -9.179 -6.456 18.110 1.00 93.62 89 ILE A N 1
ATOM 683 C CA . ILE A 1 89 ? -8.003 -7.338 18.146 1.00 93.62 89 ILE A CA 1
ATOM 684 C C . ILE A 1 89 ? -7.564 -7.680 16.721 1.00 93.62 89 ILE A C 1
ATOM 686 O O . ILE A 1 89 ? -6.394 -7.496 16.391 1.00 93.62 89 ILE A O 1
ATOM 690 N N . LEU A 1 90 ? -8.494 -8.115 15.865 1.00 93.88 90 LEU A N 1
ATOM 691 C CA . LEU A 1 90 ? -8.196 -8.425 14.463 1.00 93.88 90 LEU A CA 1
ATOM 692 C C . LEU A 1 90 ? -7.614 -7.215 13.724 1.00 93.88 90 LEU A C 1
ATOM 694 O O . LEU A 1 90 ? -6.650 -7.359 12.980 1.00 93.88 90 LEU A O 1
ATOM 698 N N . PHE A 1 91 ? -8.152 -6.021 13.971 1.00 91.50 91 PHE A N 1
ATOM 699 C CA . PHE A 1 91 ? -7.672 -4.772 13.391 1.00 91.50 91 PHE A CA 1
ATOM 700 C C . PHE A 1 91 ? -6.229 -4.459 13.804 1.00 91.50 91 PHE A C 1
ATOM 702 O O . PHE A 1 91 ? -5.404 -4.139 12.952 1.00 91.50 91 PHE A O 1
ATOM 709 N N . VAL A 1 92 ? -5.899 -4.594 15.092 1.00 92.25 92 VAL A N 1
ATOM 710 C CA . VAL A 1 92 ? -4.533 -4.360 15.589 1.00 92.25 92 VAL A CA 1
ATOM 711 C C . VAL A 1 92 ? -3.558 -5.396 15.035 1.00 92.25 92 VAL A C 1
ATOM 713 O O . VAL A 1 92 ? -2.482 -5.021 14.574 1.00 92.25 92 VAL A O 1
ATOM 716 N N . VAL A 1 93 ? -3.932 -6.679 15.031 1.00 95.56 93 VAL A N 1
ATOM 717 C CA . VAL A 1 93 ? -3.102 -7.752 14.458 1.00 95.56 93 VAL A CA 1
ATOM 718 C C . VAL A 1 93 ? -2.853 -7.499 12.973 1.00 95.56 93 VAL A C 1
ATOM 720 O O . VAL A 1 93 ? -1.712 -7.577 12.523 1.00 95.56 93 VAL A O 1
ATOM 723 N N . PHE A 1 94 ? -3.892 -7.132 12.222 1.00 92.62 94 PHE A N 1
ATOM 724 C CA . PHE A 1 94 ? -3.772 -6.796 10.808 1.00 92.62 94 PHE A CA 1
ATOM 725 C C . PHE A 1 94 ? -2.821 -5.615 10.579 1.00 92.62 94 PHE A C 1
ATOM 727 O O . PHE A 1 94 ? -1.900 -5.733 9.775 1.00 92.62 94 PHE A O 1
ATOM 734 N N . LEU A 1 95 ? -2.983 -4.507 11.313 1.00 90.88 95 LEU A N 1
ATOM 735 C CA . LEU A 1 95 ? -2.081 -3.355 11.200 1.00 90.88 95 LEU A CA 1
ATOM 736 C C . LEU A 1 95 ? -0.636 -3.703 11.567 1.00 90.88 95 LEU A C 1
ATOM 738 O O . LEU A 1 95 ? 0.288 -3.199 10.935 1.00 90.88 95 LEU A O 1
ATOM 742 N N . PHE A 1 96 ? -0.434 -4.563 12.564 1.00 91.94 96 PHE A N 1
ATOM 743 C CA . PHE A 1 96 ? 0.897 -5.002 12.969 1.00 91.94 96 PHE A CA 1
ATOM 744 C C . PHE A 1 96 ? 1.582 -5.837 11.880 1.00 91.94 96 PHE A C 1
ATOM 746 O O . PHE A 1 96 ? 2.725 -5.559 11.518 1.00 91.94 96 PHE A O 1
ATOM 753 N N . VAL A 1 97 ? 0.874 -6.814 11.304 1.00 91.56 97 VAL A N 1
ATOM 754 C CA . VAL A 1 97 ? 1.386 -7.614 10.178 1.00 91.56 97 VAL A CA 1
ATOM 755 C C . VAL A 1 97 ? 1.674 -6.722 8.970 1.00 91.56 97 VAL A C 1
ATOM 757 O O . VAL A 1 97 ? 2.732 -6.844 8.352 1.00 91.56 97 VAL A O 1
ATOM 760 N N . LEU A 1 98 ? 0.771 -5.787 8.668 1.00 88.69 98 LEU A N 1
ATOM 761 C CA . LEU A 1 98 ? 0.931 -4.834 7.575 1.00 88.69 98 LEU A CA 1
ATOM 762 C C . LEU A 1 98 ? 2.187 -3.970 7.768 1.00 88.69 98 LEU A C 1
ATOM 764 O O . LEU A 1 98 ? 2.967 -3.804 6.833 1.00 88.69 98 LEU A O 1
ATOM 768 N N . LEU A 1 99 ? 2.422 -3.475 8.986 1.00 88.31 99 LEU A N 1
ATOM 769 C CA . LEU A 1 99 ? 3.607 -2.687 9.330 1.00 88.31 99 LEU A CA 1
ATOM 770 C C . LEU A 1 99 ? 4.907 -3.471 9.095 1.00 88.31 99 LEU A C 1
ATOM 772 O O . LEU A 1 99 ? 5.845 -2.930 8.510 1.00 88.31 99 LEU A O 1
ATOM 776 N N . ILE A 1 100 ? 4.957 -4.742 9.512 1.00 87.88 100 ILE A N 1
ATOM 777 C CA . ILE A 1 100 ? 6.122 -5.613 9.287 1.00 87.88 100 ILE A CA 1
ATOM 778 C C . ILE A 1 100 ? 6.359 -5.815 7.788 1.00 87.88 100 ILE A C 1
ATOM 780 O O . ILE A 1 100 ? 7.485 -5.637 7.322 1.00 87.88 100 ILE A O 1
ATOM 784 N N . ALA A 1 101 ? 5.309 -6.140 7.028 1.00 86.62 101 ALA A N 1
ATOM 785 C CA . ALA A 1 101 ? 5.412 -6.364 5.588 1.00 86.62 101 ALA A CA 1
ATOM 786 C C . ALA A 1 101 ? 5.963 -5.128 4.855 1.00 86.62 101 ALA A C 1
ATOM 788 O O . ALA A 1 101 ? 6.896 -5.251 4.061 1.00 86.62 101 ALA A O 1
ATOM 789 N N . TYR A 1 102 ? 5.458 -3.932 5.178 1.00 84.81 102 TYR A N 1
ATOM 790 C CA . TYR A 1 102 ? 5.964 -2.681 4.605 1.00 84.81 102 TYR A CA 1
ATOM 791 C C . TYR A 1 102 ? 7.404 -2.373 5.020 1.00 84.81 102 TYR A C 1
ATOM 793 O O . TYR A 1 102 ? 8.186 -1.912 4.191 1.00 84.81 102 TYR A O 1
ATOM 801 N N . SER A 1 103 ? 7.777 -2.636 6.275 1.00 84.31 103 SER A N 1
ATOM 802 C CA . SER A 1 103 ? 9.148 -2.413 6.743 1.00 84.31 103 SER A CA 1
ATOM 803 C C . SER A 1 103 ? 10.152 -3.302 6.008 1.00 84.31 103 SER A C 1
ATOM 805 O O . SER A 1 103 ? 11.235 -2.834 5.657 1.00 84.31 103 SER A O 1
ATOM 807 N N . ILE A 1 104 ? 9.807 -4.573 5.781 1.00 84.81 104 ILE A N 1
ATOM 808 C CA . ILE A 1 104 ? 10.657 -5.520 5.048 1.00 84.81 104 ILE A CA 1
ATOM 809 C C . ILE A 1 104 ? 10.759 -5.099 3.581 1.00 84.81 104 ILE A C 1
ATOM 811 O O . ILE A 1 104 ? 11.871 -4.972 3.074 1.00 84.81 104 ILE A O 1
ATOM 815 N N . GLY A 1 105 ? 9.622 -4.825 2.931 1.00 84.62 105 GLY A N 1
ATOM 816 C CA . GLY A 1 105 ? 9.588 -4.390 1.532 1.00 84.62 105 GLY A CA 1
ATOM 817 C C . GLY A 1 105 ? 10.440 -3.145 1.296 1.00 84.62 105 GLY A C 1
ATOM 818 O O . GLY A 1 105 ? 11.356 -3.176 0.486 1.00 84.62 105 GLY A O 1
ATOM 819 N N . LEU A 1 106 ? 10.242 -2.096 2.100 1.00 85.25 106 LEU A N 1
ATOM 820 C CA . LEU A 1 106 ? 11.006 -0.855 1.966 1.00 85.25 106 LEU A CA 1
ATOM 821 C C . LEU A 1 106 ? 12.513 -1.046 2.198 1.00 85.25 106 LEU A C 1
ATOM 823 O O . LEU A 1 106 ? 13.325 -0.422 1.519 1.00 85.25 106 LEU A O 1
ATOM 827 N N . THR A 1 107 ? 12.896 -1.883 3.167 1.00 88.25 107 THR A N 1
ATOM 828 C CA . THR A 1 107 ? 14.315 -2.165 3.441 1.00 88.25 107 THR A CA 1
ATOM 829 C C . THR A 1 107 ? 14.961 -2.877 2.253 1.00 88.25 107 THR A C 1
ATOM 831 O O . THR A 1 107 ? 16.083 -2.535 1.882 1.00 88.25 107 THR A O 1
ATOM 834 N N . ASN A 1 108 ? 14.250 -3.824 1.639 1.00 86.50 108 ASN A N 1
ATOM 835 C CA . ASN A 1 108 ? 14.723 -4.543 0.461 1.00 86.50 108 ASN A CA 1
ATOM 836 C C . ASN A 1 108 ? 14.822 -3.617 -0.755 1.00 86.50 108 ASN A C 1
ATOM 838 O O . ASN A 1 108 ? 15.903 -3.507 -1.324 1.00 86.50 108 ASN A O 1
ATOM 842 N N . ASP A 1 109 ? 13.758 -2.872 -1.068 1.00 87.06 109 ASP A N 1
ATOM 843 C CA . ASP A 1 109 ? 13.708 -1.974 -2.227 1.00 87.06 109 ASP A CA 1
ATOM 844 C C . ASP A 1 109 ? 14.821 -0.913 -2.176 1.00 87.06 109 ASP A C 1
ATOM 846 O O . ASP A 1 109 ? 15.492 -0.647 -3.173 1.00 87.06 109 ASP A O 1
ATOM 850 N N . LEU A 1 110 ? 15.065 -0.316 -1.002 1.00 87.25 110 LEU A N 1
ATOM 851 C CA . LEU A 1 110 ? 16.148 0.658 -0.830 1.00 87.25 110 LEU A CA 1
ATOM 852 C C . LEU A 1 110 ? 17.535 0.011 -0.896 1.00 87.25 110 LEU A C 1
ATOM 854 O O . LEU A 1 110 ? 18.467 0.614 -1.431 1.00 87.25 110 LEU A O 1
ATOM 858 N N . GLY A 1 111 ? 17.693 -1.194 -0.346 1.00 86.69 111 GLY A N 1
ATOM 859 C CA . GLY A 1 111 ? 18.955 -1.926 -0.415 1.00 86.69 111 GLY A CA 1
ATOM 860 C C . GLY A 1 111 ? 19.324 -2.317 -1.844 1.00 86.69 111 GLY A C 1
ATOM 861 O O . GLY A 1 111 ? 20.477 -2.126 -2.242 1.00 86.69 111 GLY A O 1
ATOM 862 N N . ASP A 1 112 ? 18.343 -2.785 -2.617 1.00 85.00 112 ASP A N 1
ATOM 863 C CA . ASP A 1 112 ? 18.487 -3.100 -4.038 1.00 85.00 112 ASP A CA 1
ATOM 864 C C . ASP A 1 112 ? 18.788 -1.828 -4.838 1.00 85.00 112 ASP A C 1
ATOM 866 O O . ASP A 1 112 ? 19.787 -1.784 -5.555 1.00 85.00 112 ASP A O 1
ATOM 870 N N . PHE A 1 113 ? 18.046 -0.739 -4.607 1.00 87.12 113 PHE A N 1
ATOM 871 C CA . PHE A 1 113 ? 18.296 0.553 -5.253 1.00 87.12 113 PHE A CA 1
ATOM 872 C C . PHE A 1 113 ? 19.721 1.085 -5.011 1.00 87.12 113 PHE A C 1
ATOM 874 O O . PHE A 1 113 ? 20.375 1.562 -5.944 1.00 87.12 113 PHE A O 1
ATOM 881 N N . PHE A 1 114 ? 20.237 1.024 -3.778 1.00 86.75 114 PHE A N 1
ATOM 882 C CA . PHE A 1 114 ? 21.603 1.482 -3.482 1.00 86.75 114 PHE A CA 1
ATOM 883 C C . PHE A 1 114 ? 22.678 0.584 -4.091 1.00 86.75 114 PHE A C 1
ATOM 885 O O . PHE A 1 114 ? 23.750 1.072 -4.465 1.00 86.75 114 PHE A O 1
ATOM 892 N N . HIS A 1 115 ? 22.402 -0.713 -4.186 1.00 85.12 115 HIS A N 1
ATOM 893 C CA . HIS A 1 115 ? 23.309 -1.672 -4.791 1.00 85.12 115 HIS A CA 1
ATOM 894 C C . HIS A 1 115 ? 23.358 -1.520 -6.318 1.00 85.12 115 HIS A C 1
ATOM 896 O O . HIS A 1 115 ? 24.443 -1.403 -6.885 1.00 85.12 115 HIS A O 1
ATOM 902 N N . GLU A 1 116 ? 22.203 -1.456 -6.982 1.00 86.62 116 GLU A N 1
ATOM 903 C CA . GLU A 1 116 ? 22.092 -1.338 -8.442 1.00 86.62 1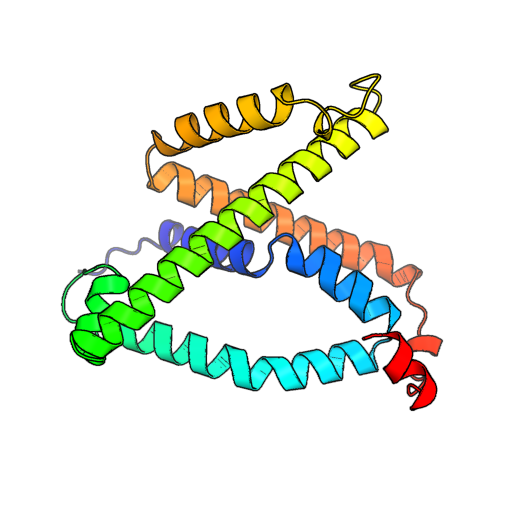16 GLU A CA 1
ATOM 904 C C . GLU A 1 116 ? 22.678 -0.025 -8.974 1.00 86.62 116 GLU A C 1
ATOM 906 O O . GLU A 1 116 ? 23.325 -0.015 -10.019 1.00 86.62 116 GLU A O 1
ATOM 911 N N . ASN A 1 117 ? 22.547 1.070 -8.221 1.00 86.50 117 ASN A N 1
ATOM 912 C CA . ASN A 1 117 ? 23.154 2.356 -8.580 1.00 86.50 117 ASN A CA 1
ATOM 913 C C . ASN A 1 117 ? 24.641 2.472 -8.194 1.00 86.50 117 ASN A C 1
ATOM 915 O O . ASN A 1 117 ? 25.223 3.552 -8.307 1.00 86.50 117 ASN A O 1
ATOM 919 N N . GLY A 1 118 ? 25.268 1.401 -7.692 1.00 82.31 118 GLY A N 1
ATOM 920 C CA . GLY A 1 118 ? 26.683 1.388 -7.303 1.00 82.31 118 GLY A CA 1
ATOM 921 C C . GLY A 1 118 ? 27.034 2.301 -6.119 1.00 82.31 118 GLY A C 1
ATOM 922 O O . GLY A 1 118 ? 28.213 2.494 -5.822 1.00 82.31 118 GLY A O 1
ATOM 923 N N . ILE A 1 119 ? 26.030 2.845 -5.421 1.00 78.56 119 ILE A N 1
ATOM 924 C CA . ILE A 1 119 ? 26.200 3.685 -4.225 1.00 78.56 119 ILE A CA 1
ATOM 925 C C . ILE A 1 119 ? 26.795 2.849 -3.089 1.00 78.56 119 ILE A C 1
ATOM 927 O O . ILE A 1 119 ? 27.531 3.364 -2.245 1.00 78.56 119 ILE A O 1
ATOM 931 N N . THR A 1 120 ? 26.519 1.541 -3.056 1.00 75.75 120 THR A N 1
ATOM 932 C CA . THR A 1 120 ? 27.177 0.624 -2.122 1.00 75.75 120 THR A CA 1
ATOM 933 C C . THR A 1 120 ? 27.619 -0.676 -2.784 1.00 75.75 120 THR A C 1
AT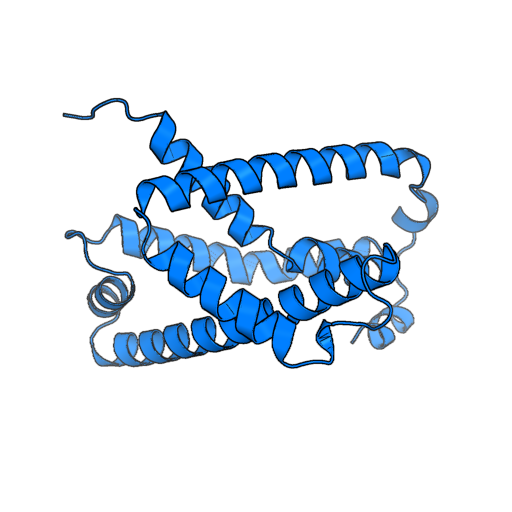OM 935 O O . THR A 1 120 ? 26.911 -1.253 -3.597 1.00 75.75 120 THR A O 1
ATOM 938 N N . LYS A 1 121 ? 28.794 -1.179 -2.382 1.00 69.00 121 LYS A N 1
ATOM 939 C CA . LYS A 1 121 ? 29.391 -2.430 -2.888 1.00 69.00 121 LYS A CA 1
ATOM 940 C C . LYS A 1 121 ? 28.623 -3.699 -2.500 1.00 69.00 121 LYS A C 1
ATOM 942 O O . LYS A 1 121 ? 28.844 -4.750 -3.090 1.00 69.00 121 LYS A O 1
ATOM 947 N N . HIS A 1 122 ? 27.768 -3.622 -1.484 1.00 73.38 122 HIS A N 1
ATOM 948 C CA . HIS A 1 122 ? 26.981 -4.743 -0.984 1.00 73.38 122 HIS A CA 1
ATOM 949 C C . HIS A 1 122 ? 25.543 -4.295 -0.760 1.00 73.38 122 HIS A C 1
ATOM 951 O O . HIS A 1 122 ? 25.306 -3.138 -0.423 1.00 73.38 122 HIS A O 1
ATOM 957 N N . ASN A 1 123 ? 24.597 -5.219 -0.914 1.00 74.75 123 ASN A N 1
ATOM 958 C CA . ASN A 1 123 ? 23.197 -4.943 -0.631 1.00 74.75 123 ASN A CA 1
ATOM 959 C C . ASN A 1 123 ? 23.004 -4.684 0.874 1.00 74.75 123 ASN A C 1
ATOM 961 O O . ASN A 1 123 ? 23.137 -5.596 1.699 1.00 74.75 123 ASN A O 1
ATOM 965 N N . LEU A 1 124 ? 22.696 -3.430 1.218 1.00 74.62 124 LEU A N 1
ATOM 966 C CA . LEU A 1 124 ? 22.489 -2.984 2.596 1.00 74.62 124 LEU A CA 1
ATOM 967 C C . LEU A 1 124 ? 21.268 -3.622 3.258 1.00 74.62 124 LEU A C 1
ATOM 969 O O . LEU A 1 124 ? 21.240 -3.680 4.487 1.00 74.62 124 LEU A O 1
ATOM 973 N N . ALA A 1 125 ? 20.304 -4.131 2.484 1.00 73.81 125 ALA A N 1
ATOM 974 C CA . ALA A 1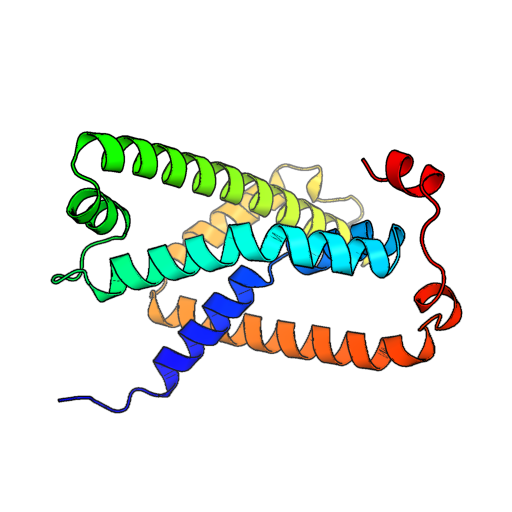 125 ? 19.132 -4.812 3.027 1.00 73.81 125 ALA A CA 1
ATOM 975 C C . ALA A 1 125 ? 19.505 -6.067 3.829 1.00 73.81 125 ALA A C 1
ATOM 977 O O . ALA A 1 125 ? 18.789 -6.454 4.749 1.00 73.81 125 ALA A O 1
ATOM 978 N N . LYS A 1 126 ? 20.655 -6.688 3.524 1.00 73.94 126 LYS A N 1
ATOM 979 C CA . LYS A 1 126 ? 21.154 -7.870 4.245 1.00 73.94 126 LYS A CA 1
ATOM 980 C C . LYS A 1 126 ? 21.765 -7.534 5.610 1.00 73.94 126 LYS A C 1
ATOM 982 O O . LYS A 1 126 ? 21.982 -8.439 6.412 1.00 73.94 126 LYS A O 1
ATOM 987 N N . GLY A 1 127 ? 22.078 -6.264 5.870 1.00 75.44 127 GLY A N 1
ATOM 988 C CA . GLY A 1 127 ? 22.660 -5.801 7.128 1.00 75.44 127 GLY A CA 1
ATOM 989 C C . GLY A 1 127 ? 21.633 -5.108 8.036 1.00 75.44 127 GLY A C 1
ATOM 990 O O . GLY A 1 127 ? 20.660 -4.538 7.551 1.00 75.44 127 GLY A O 1
ATOM 991 N N . PRO A 1 128 ? 21.862 -5.065 9.361 1.00 78.25 128 PRO A N 1
ATOM 992 C CA . PRO A 1 128 ? 20.941 -4.419 10.304 1.00 78.25 128 PRO A CA 1
ATOM 993 C C . PRO A 1 128 ? 20.963 -2.881 10.232 1.00 78.25 128 PRO A C 1
ATOM 995 O O . PRO A 1 128 ? 20.109 -2.216 10.810 1.00 78.25 128 PRO A O 1
ATOM 998 N N . TYR A 1 129 ? 21.951 -2.289 9.559 1.00 82.44 129 TYR A N 1
ATOM 999 C CA . TYR A 1 129 ? 22.174 -0.842 9.585 1.00 82.44 129 TYR A CA 1
ATOM 1000 C C . TYR A 1 129 ? 21.085 -0.050 8.855 1.00 82.44 129 TYR A C 1
ATOM 1002 O O . TYR A 1 129 ? 20.656 0.991 9.352 1.00 82.44 129 TYR A O 1
ATOM 1010 N N . LEU A 1 130 ? 20.612 -0.544 7.704 1.00 84.75 130 LEU A N 1
ATOM 1011 C CA . LEU A 1 130 ? 19.583 0.137 6.915 1.00 84.75 130 LEU A CA 1
ATOM 1012 C C . LEU A 1 130 ? 18.240 0.152 7.653 1.00 84.75 130 LEU A C 1
ATOM 1014 O O . LEU A 1 130 ? 17.611 1.201 7.768 1.00 84.75 130 LEU A O 1
ATOM 1018 N N . SER A 1 131 ? 17.834 -0.987 8.215 1.00 84.31 131 SER A N 1
ATOM 1019 C CA . SER A 1 131 ? 16.585 -1.098 8.973 1.00 84.31 131 SER A CA 1
ATOM 1020 C C . SER A 1 131 ? 16.611 -0.265 10.258 1.00 84.31 131 SER A C 1
ATOM 1022 O O . SER A 1 131 ? 15.626 0.406 10.564 1.00 84.31 131 SER A O 1
ATOM 1024 N N . LEU A 1 132 ? 17.743 -0.218 10.975 1.00 85.44 132 LEU A N 1
ATOM 1025 C CA . LEU A 1 132 ? 17.918 0.661 12.139 1.00 85.44 132 LEU A CA 1
ATOM 1026 C C . LEU A 1 132 ? 17.823 2.145 11.768 1.00 85.44 132 LEU A C 1
ATOM 1028 O O . LEU A 1 132 ? 17.147 2.908 12.461 1.00 85.44 132 LEU A O 1
ATOM 1032 N N . PHE A 1 133 ? 18.466 2.556 10.673 1.00 87.75 133 PHE A N 1
ATOM 1033 C CA . PHE A 1 133 ? 18.378 3.931 10.184 1.00 87.75 133 PHE A CA 1
ATOM 1034 C C . PHE A 1 133 ? 16.934 4.307 9.829 1.00 87.75 133 PHE A C 1
ATOM 1036 O O . PHE A 1 133 ? 16.438 5.337 10.292 1.00 87.75 133 PHE A O 1
ATOM 1043 N N . LEU A 1 134 ? 16.237 3.449 9.076 1.00 86.50 134 LEU A N 1
ATOM 1044 C CA . LEU A 1 134 ? 14.833 3.654 8.717 1.00 86.50 134 LEU A CA 1
ATOM 1045 C C . LEU A 1 134 ? 13.939 3.745 9.956 1.00 86.50 134 LEU A C 1
ATOM 1047 O O . LEU A 1 134 ? 13.088 4.629 10.027 1.00 86.50 134 LEU A O 1
ATOM 1051 N N . LEU A 1 135 ? 14.156 2.895 10.962 1.00 86.00 135 LEU A N 1
ATOM 1052 C CA . LEU A 1 135 ? 13.408 2.931 12.219 1.00 86.00 135 LEU A CA 1
ATOM 1053 C C . LEU A 1 135 ? 13.556 4.289 12.928 1.00 86.00 135 LEU A C 1
ATOM 1055 O O . LEU A 1 135 ? 12.558 4.922 13.281 1.00 86.00 135 LEU A O 1
ATOM 1059 N N . VAL A 1 136 ? 14.793 4.764 13.110 1.00 87.94 136 VAL A N 1
ATOM 1060 C CA . VAL A 1 136 ? 15.075 6.066 13.743 1.00 87.94 136 VAL A CA 1
ATOM 1061 C C . VAL A 1 136 ? 14.474 7.214 12.931 1.00 87.94 136 VAL A C 1
ATOM 1063 O O . VAL A 1 136 ? 13.887 8.142 13.500 1.00 87.94 136 VAL A O 1
ATOM 1066 N N . PHE A 1 137 ? 14.571 7.138 11.605 1.00 87.81 137 PHE A N 1
ATOM 1067 C CA . PHE A 1 137 ? 13.973 8.107 10.696 1.00 87.81 137 PHE A CA 1
ATOM 1068 C C . PHE A 1 137 ? 12.445 8.159 10.848 1.00 87.81 137 PHE A C 1
ATOM 1070 O O . PHE A 1 137 ? 11.888 9.242 11.047 1.00 87.81 137 PHE A O 1
ATOM 1077 N N . TYR A 1 138 ? 11.769 7.007 10.881 1.00 84.19 138 TYR A N 1
ATOM 1078 C CA . TYR A 1 138 ? 10.326 6.925 11.114 1.00 84.19 138 TYR A CA 1
ATOM 1079 C C . TYR A 1 138 ? 9.917 7.520 12.463 1.00 84.19 138 TYR A C 1
ATOM 1081 O O . TYR A 1 138 ? 9.022 8.365 12.507 1.00 84.19 138 TYR A O 1
ATOM 1089 N N . PHE A 1 139 ? 10.588 7.152 13.560 1.00 85.06 139 PHE A N 1
ATOM 1090 C CA . PHE A 1 139 ? 10.298 7.727 14.880 1.00 85.06 139 PHE A CA 1
ATOM 1091 C C . PHE A 1 139 ? 10.498 9.243 14.921 1.00 85.06 139 PHE A C 1
ATOM 1093 O O . PHE A 1 139 ? 9.781 9.943 15.637 1.00 85.06 139 PHE A O 1
ATOM 1100 N N . THR A 1 140 ? 11.450 9.757 14.147 1.00 85.56 140 THR A N 1
ATOM 1101 C CA . THR A 1 140 ? 11.679 11.198 14.023 1.00 85.56 140 THR A CA 1
ATOM 1102 C C . THR A 1 140 ? 10.533 11.870 13.272 1.00 85.56 140 THR A C 1
ATOM 1104 O O . THR A 1 140 ? 10.012 12.876 13.749 1.00 85.56 140 THR A O 1
ATOM 1107 N N . ILE A 1 141 ? 10.069 11.283 12.165 1.00 82.69 141 ILE A N 1
ATOM 1108 C CA . ILE A 1 141 ? 8.902 11.771 11.412 1.00 82.69 141 ILE A CA 1
ATOM 1109 C C . ILE A 1 141 ? 7.642 11.787 12.282 1.00 82.69 141 ILE A C 1
ATOM 1111 O O . ILE A 1 141 ? 6.882 12.751 12.236 1.00 82.69 141 ILE A O 1
ATOM 1115 N N . LEU A 1 142 ? 7.432 10.767 13.117 1.00 80.50 142 LEU A N 1
ATOM 1116 C CA . LEU A 1 142 ? 6.263 10.693 14.002 1.00 80.50 142 LEU A CA 1
ATOM 1117 C C . LEU A 1 142 ? 6.210 11.821 15.044 1.00 80.50 142 LEU A C 1
ATOM 1119 O O . LEU A 1 142 ? 5.134 12.115 15.558 1.00 80.50 142 LEU A O 1
ATOM 1123 N N . LYS A 1 143 ? 7.343 12.469 15.348 1.00 82.50 143 LYS A N 1
ATOM 1124 C CA . LYS A 1 143 ? 7.388 13.639 16.240 1.00 82.50 143 LYS A CA 1
ATOM 1125 C C . LYS A 1 143 ? 6.956 14.943 15.558 1.00 82.50 143 LYS A C 1
ATOM 1127 O O . LYS A 1 143 ? 6.721 15.926 16.258 1.00 82.50 143 LYS A O 1
ATOM 1132 N N . PHE A 1 144 ? 6.867 14.984 14.226 1.00 81.88 144 PHE A N 1
ATOM 1133 C CA . PHE A 1 144 ? 6.419 16.172 13.495 1.00 81.88 144 PHE A CA 1
ATOM 1134 C C . PHE A 1 144 ? 4.903 16.385 13.590 1.00 81.88 144 PHE A C 1
ATOM 1136 O O . PHE A 1 144 ? 4.136 15.505 13.980 1.00 81.88 144 PHE A O 1
ATOM 1143 N N . SER A 1 145 ? 4.449 17.585 13.211 1.00 81.38 145 SER A N 1
ATOM 1144 C CA . SER A 1 145 ? 3.025 17.912 13.218 1.00 81.38 145 SER A CA 1
ATOM 1145 C C . SER A 1 145 ? 2.246 17.040 12.222 1.00 81.38 145 SER A C 1
ATOM 1147 O O . SER A 1 145 ? 2.628 16.881 11.060 1.00 81.38 145 SER A O 1
ATOM 1149 N N . LYS A 1 146 ? 1.095 16.516 12.665 1.00 80.62 146 LYS A N 1
ATOM 1150 C CA . LYS A 1 146 ? 0.176 15.706 11.844 1.00 80.62 146 LYS A CA 1
ATOM 1151 C C . LYS A 1 146 ? -0.159 16.380 10.505 1.00 80.62 146 LYS A C 1
ATOM 1153 O O . LYS A 1 146 ? -0.223 15.715 9.478 1.00 80.62 146 LYS A O 1
ATOM 1158 N N . GLN A 1 147 ? -0.339 17.702 10.510 1.00 81.31 147 GLN A N 1
ATOM 1159 C CA . GLN A 1 147 ? -0.645 18.486 9.309 1.00 81.31 147 GLN A CA 1
ATOM 1160 C C . GLN A 1 147 ? 0.501 18.476 8.288 1.00 81.31 147 GLN A C 1
ATOM 1162 O O . GLN A 1 147 ? 0.248 18.342 7.091 1.00 81.31 147 GLN A O 1
ATOM 1167 N N . ALA A 1 148 ? 1.757 18.573 8.741 1.00 83.56 148 ALA A N 1
ATOM 1168 C CA . ALA A 1 148 ? 2.910 18.469 7.852 1.00 83.56 148 ALA A CA 1
ATOM 1169 C C . ALA A 1 148 ? 2.999 17.068 7.232 1.00 83.56 148 ALA A C 1
ATOM 1171 O O . ALA A 1 148 ? 3.211 16.950 6.026 1.00 83.56 148 ALA A O 1
ATOM 1172 N N . LEU A 1 149 ? 2.750 16.023 8.028 1.00 85.56 149 LEU A N 1
ATOM 1173 C CA . LEU A 1 149 ? 2.762 14.640 7.554 1.00 85.56 149 LEU A CA 1
ATOM 1174 C C . LEU A 1 149 ? 1.721 14.399 6.450 1.00 85.56 149 LEU A C 1
ATOM 1176 O O . LEU A 1 149 ? 2.066 13.883 5.391 1.00 85.56 149 LEU A O 1
ATOM 1180 N N . ILE A 1 150 ? 0.470 14.824 6.661 1.00 85.50 150 ILE A N 1
ATOM 1181 C CA . ILE A 1 150 ? -0.610 14.677 5.667 1.00 85.50 150 ILE A CA 1
ATOM 1182 C C . ILE A 1 150 ? -0.268 15.419 4.372 1.00 85.50 150 ILE A C 1
ATOM 1184 O O . ILE A 1 150 ? -0.504 14.907 3.280 1.00 85.50 150 ILE A O 1
ATOM 1188 N N . LYS A 1 151 ? 0.332 16.610 4.476 1.00 86.31 151 LYS A N 1
ATOM 1189 C CA . LYS A 1 151 ? 0.757 17.374 3.300 1.00 86.31 151 LYS A CA 1
ATOM 1190 C C . LYS A 1 151 ? 1.855 16.647 2.519 1.00 86.31 151 LYS A C 1
ATOM 1192 O O . LYS A 1 151 ? 1.751 16.543 1.300 1.00 86.31 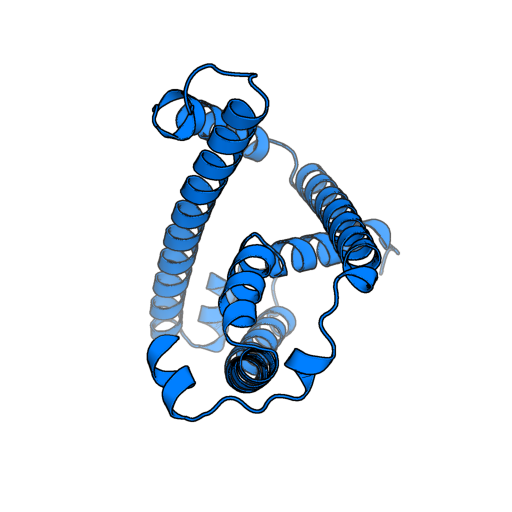151 LYS A O 1
ATOM 1197 N N . ILE A 1 152 ? 2.878 16.131 3.205 1.00 87.75 152 ILE A N 1
ATOM 1198 C CA . ILE A 1 152 ? 3.980 15.379 2.581 1.00 87.75 152 ILE A CA 1
ATOM 1199 C C . ILE A 1 152 ? 3.445 14.124 1.887 1.00 87.75 152 ILE A C 1
ATOM 1201 O O . ILE A 1 152 ? 3.748 13.904 0.717 1.00 87.75 152 ILE A O 1
ATOM 1205 N N . LEU A 1 153 ? 2.614 13.335 2.574 1.00 87.69 153 LEU A N 1
ATOM 1206 C CA . LEU A 1 153 ? 2.021 12.117 2.014 1.00 87.69 153 LEU A CA 1
ATOM 1207 C C . LEU A 1 153 ? 1.120 12.416 0.812 1.00 87.69 153 LEU A C 1
ATOM 1209 O O . LEU A 1 153 ? 1.178 11.704 -0.191 1.00 87.69 153 LEU A O 1
ATOM 1213 N N . GLY A 1 154 ? 0.331 13.490 0.874 1.00 87.88 154 GLY A N 1
ATOM 1214 C CA . GLY A 1 154 ? -0.503 13.916 -0.245 1.00 87.88 154 GLY A CA 1
ATOM 1215 C C . GLY A 1 154 ? 0.329 14.308 -1.469 1.00 87.88 154 GLY A C 1
ATOM 1216 O O . GLY A 1 154 ? 0.042 13.844 -2.568 1.00 87.88 154 GLY A O 1
ATOM 1217 N N . VAL A 1 155 ? 1.400 15.091 -1.286 1.00 89.56 155 VAL A N 1
ATOM 1218 C CA . VAL A 1 155 ? 2.324 15.454 -2.379 1.00 89.56 155 VAL A CA 1
ATOM 1219 C C . VAL A 1 155 ? 3.015 14.216 -2.956 1.00 89.56 155 VAL A C 1
ATOM 1221 O O . VAL A 1 155 ? 3.056 14.059 -4.174 1.00 89.56 155 VAL A O 1
ATOM 1224 N N . LEU A 1 156 ? 3.502 13.312 -2.102 1.00 89.31 156 LEU A N 1
ATOM 1225 C CA . LEU A 1 156 ? 4.139 12.065 -2.530 1.00 89.31 156 LEU A CA 1
ATOM 1226 C C . LEU A 1 156 ? 3.184 11.199 -3.365 1.00 89.31 156 LEU A C 1
ATOM 1228 O O . LEU A 1 156 ? 3.582 10.637 -4.382 1.00 89.31 156 LEU A O 1
ATOM 1232 N N . SER A 1 157 ? 1.911 11.149 -2.976 1.00 90.19 157 SER A N 1
ATOM 1233 C CA . SER A 1 157 ? 0.877 10.410 -3.705 1.00 90.19 157 SER A CA 1
ATOM 1234 C C . SER A 1 157 ? 0.597 11.020 -5.080 1.00 90.19 157 SER A C 1
ATOM 1236 O O . SER A 1 157 ? 0.435 10.288 -6.051 1.00 90.19 157 SER A O 1
ATOM 1238 N N . VAL A 1 158 ? 0.593 12.353 -5.199 1.00 89.88 158 VAL A N 1
ATOM 1239 C CA . VAL A 1 158 ? 0.462 13.032 -6.501 1.00 89.88 158 VAL A CA 1
ATOM 1240 C C . VAL A 1 158 ? 1.657 12.725 -7.407 1.00 89.88 158 VAL A C 1
ATOM 1242 O O . VAL A 1 158 ? 1.461 12.421 -8.582 1.00 89.88 158 VAL A O 1
ATOM 1245 N N . ILE A 1 159 ? 2.881 12.739 -6.868 1.00 92.06 159 ILE A N 1
ATOM 1246 C CA . ILE A 1 159 ? 4.088 12.354 -7.618 1.00 92.06 159 ILE A CA 1
ATOM 1247 C C . ILE A 1 159 ? 3.976 10.904 -8.106 1.00 92.06 159 ILE A C 1
ATOM 1249 O O . ILE A 1 159 ? 4.237 10.635 -9.277 1.00 92.06 159 ILE A O 1
ATOM 1253 N N . LEU A 1 160 ? 3.534 9.984 -7.242 1.00 88.44 160 LEU A N 1
ATOM 1254 C CA . LEU A 1 160 ? 3.315 8.582 -7.601 1.00 88.44 160 LEU A CA 1
ATOM 1255 C C . LEU A 1 160 ? 2.298 8.435 -8.744 1.00 88.44 160 LEU A C 1
ATOM 1257 O O . LEU A 1 160 ? 2.566 7.716 -9.702 1.00 88.44 160 LEU A O 1
ATOM 1261 N N . ILE A 1 161 ? 1.161 9.137 -8.675 1.00 88.50 161 ILE A N 1
ATOM 1262 C CA . ILE A 1 161 ? 0.142 9.131 -9.739 1.00 88.50 161 ILE A CA 1
ATOM 1263 C C . ILE A 1 161 ? 0.751 9.579 -11.069 1.00 88.50 161 ILE A C 1
ATOM 1265 O O . ILE A 1 161 ? 0.555 8.918 -12.086 1.00 88.50 161 ILE A O 1
ATOM 1269 N N . LEU A 1 162 ? 1.499 10.685 -11.065 1.00 91.62 162 LEU A N 1
ATOM 1270 C CA . LEU A 1 162 ? 2.134 11.217 -12.272 1.00 91.62 162 LEU A CA 1
ATOM 1271 C C . LEU A 1 162 ? 3.172 10.248 -12.847 1.00 91.62 162 LEU A C 1
ATOM 1273 O O . LEU A 1 162 ? 3.239 10.080 -14.065 1.00 91.62 162 LEU A O 1
ATOM 1277 N N . LEU A 1 163 ? 3.946 9.585 -11.986 1.00 90.44 163 LEU A N 1
ATOM 1278 C CA . LEU A 1 163 ? 4.929 8.584 -12.391 1.00 90.44 163 LEU A CA 1
ATOM 1279 C C . LEU A 1 163 ? 4.238 7.375 -13.035 1.00 90.44 163 LEU A C 1
ATOM 1281 O O . LEU A 1 163 ? 4.617 6.981 -14.134 1.00 90.44 163 LEU A O 1
ATOM 1285 N N . LEU A 1 164 ? 3.182 6.841 -12.414 1.00 88.00 164 LEU A N 1
ATOM 1286 C CA . LEU A 1 164 ? 2.400 5.730 -12.969 1.00 88.00 164 LEU A CA 1
ATOM 1287 C C . LEU A 1 164 ? 1.735 6.094 -14.300 1.00 88.00 164 LEU A C 1
ATOM 1289 O O . LEU A 1 164 ? 1.733 5.287 -15.228 1.00 88.00 164 LEU A O 1
ATOM 1293 N N . LEU A 1 16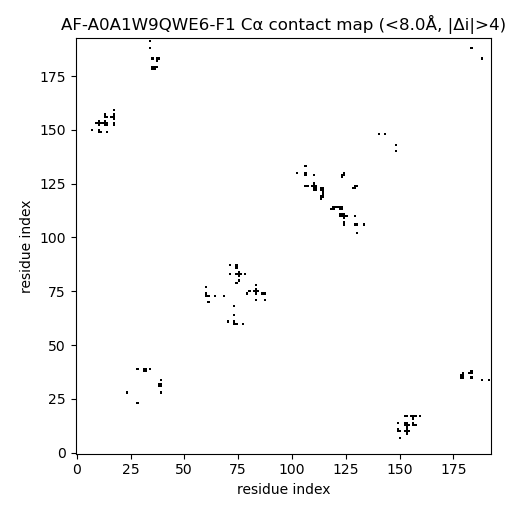5 ? 1.199 7.309 -14.415 1.00 90.56 165 LEU A N 1
ATOM 1294 C CA . LEU A 1 165 ? 0.590 7.802 -15.650 1.00 90.56 165 LEU A CA 1
ATOM 1295 C C . LEU A 1 165 ? 1.645 7.902 -16.761 1.00 90.56 165 LEU A C 1
ATOM 1297 O O . LEU A 1 165 ? 1.430 7.406 -17.864 1.00 90.56 165 LEU A O 1
ATOM 1301 N N . THR A 1 166 ? 2.813 8.464 -16.448 1.00 92.31 166 THR A N 1
ATOM 1302 C CA . THR A 1 166 ? 3.931 8.576 -17.396 1.00 92.31 166 THR A CA 1
ATOM 1303 C C . THR A 1 166 ? 4.424 7.200 -17.838 1.00 92.31 166 THR A C 1
ATOM 1305 O O . THR A 1 166 ? 4.554 6.965 -19.037 1.00 92.31 166 THR A O 1
ATOM 1308 N N . LEU A 1 167 ? 4.628 6.268 -16.899 1.00 88.81 167 LEU A N 1
ATOM 1309 C CA . LEU A 1 167 ? 5.002 4.887 -17.215 1.00 88.81 167 LEU A CA 1
ATOM 1310 C C . LEU A 1 167 ? 3.961 4.222 -18.118 1.00 88.81 167 LEU A C 1
ATOM 1312 O O . LEU A 1 167 ? 4.330 3.624 -19.125 1.00 88.81 167 LEU A O 1
ATOM 1316 N N . SER A 1 168 ? 2.673 4.371 -17.801 1.00 87.56 168 SER A N 1
ATOM 1317 C CA . SER A 1 168 ? 1.581 3.829 -18.614 1.00 87.56 168 SER A CA 1
ATOM 1318 C C . SER A 1 168 ? 1.638 4.344 -20.055 1.00 87.56 168 SER A C 1
ATOM 1320 O O . SER A 1 168 ? 1.573 3.544 -20.985 1.00 87.56 168 SER A O 1
ATOM 1322 N N . ILE A 1 169 ? 1.861 5.651 -20.252 1.00 92.06 169 ILE A N 1
ATOM 1323 C CA . ILE A 1 169 ? 2.026 6.252 -21.586 1.00 92.06 169 ILE A CA 1
ATOM 1324 C C . ILE A 1 169 ? 3.267 5.699 -22.300 1.00 92.06 169 ILE A C 1
ATOM 1326 O O . ILE A 1 169 ? 3.186 5.350 -23.477 1.00 92.06 169 ILE A O 1
ATOM 1330 N N . MET A 1 170 ? 4.406 5.596 -21.609 1.00 91.88 170 MET A N 1
ATOM 1331 C CA . MET A 1 170 ? 5.648 5.069 -22.193 1.00 91.88 170 MET A CA 1
ATOM 1332 C C . MET A 1 170 ? 5.504 3.611 -22.645 1.00 91.88 170 MET A C 1
ATOM 1334 O O . MET A 1 170 ? 6.081 3.216 -23.657 1.00 91.88 170 MET A O 1
ATOM 1338 N N . LEU A 1 171 ? 4.716 2.821 -21.918 1.00 88.69 171 LEU A N 1
ATOM 1339 C CA . LEU A 1 171 ? 4.515 1.401 -22.189 1.00 88.69 171 LEU A CA 1
ATOM 1340 C C . LEU A 1 171 ? 3.565 1.125 -23.362 1.00 88.69 171 LEU A C 1
ATOM 1342 O O . LEU A 1 171 ? 3.572 -0.006 -23.835 1.00 88.69 171 LEU A O 1
ATOM 1346 N N . ILE A 1 172 ? 2.804 2.107 -23.873 1.00 87.31 172 ILE A N 1
ATOM 1347 C CA . ILE A 1 172 ? 1.845 1.909 -24.985 1.00 87.31 172 ILE A CA 1
ATOM 1348 C C . ILE A 1 172 ? 2.509 1.240 -26.198 1.00 87.31 172 ILE A C 1
ATOM 1350 O O . ILE A 1 172 ? 1.925 0.351 -26.813 1.00 87.31 172 ILE A O 1
ATOM 1354 N N . GLY A 1 173 ? 3.751 1.617 -26.521 1.00 85.31 173 GLY A N 1
ATOM 1355 C CA . GLY A 1 173 ? 4.492 1.028 -27.644 1.00 85.31 173 GLY A CA 1
ATOM 1356 C C . GLY A 1 173 ? 4.902 -0.436 -27.442 1.00 85.31 173 GLY A C 1
ATOM 1357 O O . GLY A 1 173 ? 5.257 -1.106 -28.405 1.00 85.31 173 GLY A O 1
ATOM 1358 N N . MET A 1 174 ? 4.854 -0.936 -26.206 1.00 83.44 174 MET A N 1
ATOM 1359 C CA . MET A 1 174 ? 5.203 -2.310 -25.831 1.00 83.44 174 MET A CA 1
ATOM 1360 C C . MET A 1 174 ? 3.966 -3.192 -25.608 1.00 83.44 174 MET A C 1
ATOM 1362 O O . MET A 1 174 ? 4.098 -4.325 -25.145 1.00 83.44 174 MET A O 1
ATOM 1366 N N . TRP A 1 175 ? 2.760 -2.685 -25.879 1.00 83.31 175 TRP A N 1
ATOM 1367 C CA . TRP A 1 175 ? 1.534 -3.447 -25.668 1.00 83.31 175 TRP A CA 1
ATOM 1368 C C . TRP A 1 175 ? 1.396 -4.555 -26.711 1.00 83.31 175 TRP A C 1
ATOM 1370 O O . TRP A 1 175 ? 1.208 -4.305 -27.899 1.00 83.31 175 TRP A O 1
ATOM 1380 N N . ASP A 1 176 ? 1.441 -5.797 -26.238 1.00 75.81 176 ASP A N 1
ATOM 1381 C CA . ASP A 1 176 ? 1.128 -6.978 -27.034 1.00 75.81 176 ASP A CA 1
ATOM 1382 C C . ASP A 1 176 ? -0.400 -7.149 -27.097 1.00 75.81 176 ASP A C 1
ATOM 1384 O O . ASP A 1 176 ? -1.026 -7.736 -26.209 1.00 75.81 176 ASP A O 1
ATOM 1388 N N . LEU A 1 177 ? -1.010 -6.562 -28.132 1.00 78.81 177 LEU A N 1
ATOM 1389 C CA . LEU A 1 177 ? -2.460 -6.603 -28.349 1.00 78.81 177 LEU A CA 1
ATOM 1390 C C . LEU A 1 177 ? -2.966 -8.015 -28.678 1.00 78.81 177 LEU A C 1
ATOM 1392 O O . LEU A 1 177 ? -4.136 -8.311 -28.428 1.00 78.81 177 LEU A O 1
ATOM 1396 N N . GLU A 1 178 ? -2.107 -8.894 -29.200 1.00 75.75 178 GLU A N 1
ATOM 1397 C CA . GLU A 1 178 ? -2.482 -10.267 -29.543 1.00 75.75 178 GLU A CA 1
ATOM 1398 C C . GLU A 1 178 ? -2.769 -11.073 -28.274 1.00 75.75 178 GLU A C 1
ATOM 1400 O O . GLU A 1 178 ? -3.788 -11.764 -28.184 1.00 75.75 178 GLU A O 1
ATOM 1405 N N . ARG A 1 179 ? -1.952 -10.893 -27.229 1.00 68.25 179 ARG A N 1
ATOM 1406 C CA . ARG A 1 179 ? -2.170 -11.520 -25.913 1.00 68.25 179 ARG A CA 1
ATOM 1407 C C . ARG A 1 179 ? -3.430 -11.046 -25.189 1.00 68.25 179 ARG A C 1
ATOM 1409 O O . ARG A 1 179 ? -3.889 -11.745 -24.287 1.00 68.25 179 ARG A O 1
ATOM 1416 N N . LEU A 1 180 ? -4.016 -9.903 -25.560 1.00 69.94 180 LEU A N 1
ATOM 1417 C CA . LEU A 1 180 ? -5.258 -9.419 -24.938 1.00 69.94 180 LEU A CA 1
ATOM 1418 C C . LEU A 1 180 ? -6.472 -10.278 -25.321 1.00 69.94 180 LEU A C 1
ATOM 1420 O O . LEU A 1 180 ? -7.411 -10.392 -24.533 1.00 69.94 180 LEU A O 1
ATOM 1424 N N . MET A 1 181 ? -6.462 -10.882 -26.515 1.00 67.31 181 MET A N 1
ATOM 1425 C CA . MET A 1 181 ? -7.599 -11.651 -27.040 1.00 67.31 181 MET A CA 1
ATOM 1426 C C . MET A 1 181 ? -7.481 -13.163 -26.814 1.00 67.31 181 MET A C 1
ATOM 1428 O O . MET A 1 181 ? -8.454 -13.888 -27.029 1.00 67.31 181 MET A O 1
ATOM 1432 N N . VAL A 1 182 ? -6.328 -13.654 -26.352 1.00 71.62 182 VAL A N 1
ATOM 1433 C CA . VAL A 1 182 ? -6.142 -15.081 -26.063 1.00 71.62 182 VAL A CA 1
ATOM 1434 C C . VAL A 1 182 ? -6.871 -15.440 -24.771 1.00 71.62 182 VAL A C 1
ATOM 1436 O O . VAL A 1 182 ? -6.511 -14.995 -23.681 1.00 71.62 182 VAL A O 1
ATOM 1439 N N . PHE A 1 183 ? -7.908 -16.267 -24.891 1.00 66.38 183 PHE A N 1
ATOM 1440 C CA . PHE A 1 183 ? -8.609 -16.817 -23.736 1.00 66.38 183 PHE A CA 1
ATOM 1441 C C . PHE A 1 183 ? -7.709 -17.845 -23.028 1.00 66.38 183 PHE A C 1
ATOM 1443 O O . PHE A 1 183 ? -7.176 -18.737 -23.696 1.00 66.38 183 PHE A O 1
ATOM 1450 N N . PRO A 1 184 ? -7.520 -17.764 -21.698 1.00 63.66 184 PRO A N 1
ATOM 1451 C CA . PRO A 1 184 ? -6.688 -18.720 -20.984 1.00 63.66 184 PRO A CA 1
ATOM 1452 C C . PRO A 1 184 ? -7.312 -20.116 -21.059 1.00 63.66 184 PRO A C 1
ATOM 1454 O O . PRO A 1 184 ? -8.489 -20.313 -20.754 1.00 63.66 184 PRO A O 1
ATOM 1457 N N . SER A 1 185 ? -6.510 -21.105 -21.450 1.00 61.25 185 SER A N 1
ATOM 1458 C CA . SER A 1 185 ? -6.901 -22.513 -21.357 1.00 61.25 185 SER A CA 1
ATOM 1459 C C . SER A 1 185 ? -7.009 -22.934 -19.882 1.00 61.25 185 SER A C 1
ATOM 1461 O O . SER A 1 185 ? -6.243 -22.461 -19.039 1.00 61.25 185 SER A O 1
ATOM 1463 N N . PHE A 1 186 ? -7.925 -23.842 -19.537 1.00 58.97 186 PHE A N 1
ATOM 1464 C CA . PHE A 1 186 ? -8.094 -24.301 -18.147 1.00 58.97 186 PHE A CA 1
ATOM 1465 C C . PHE A 1 186 ? -6.814 -24.919 -17.546 1.00 58.97 186 PHE A C 1
ATOM 1467 O O . PHE A 1 186 ? -6.590 -24.824 -16.344 1.00 58.97 186 PHE A O 1
ATOM 1474 N N . THR A 1 187 ? -5.928 -25.464 -18.382 1.00 58.28 187 THR A N 1
ATOM 1475 C CA . THR A 1 187 ? -4.600 -25.982 -18.011 1.00 58.28 187 THR A CA 1
ATOM 1476 C C . THR A 1 187 ? -3.607 -24.912 -17.552 1.00 58.28 187 THR A C 1
ATOM 1478 O O . THR A 1 187 ? -2.743 -25.197 -16.732 1.00 58.28 187 THR A O 1
ATOM 1481 N N . SER A 1 188 ? -3.727 -23.675 -18.039 1.00 54.97 188 SER A N 1
ATOM 1482 C CA . SER A 1 188 ? -2.864 -22.558 -17.619 1.00 54.97 188 SER A CA 1
ATOM 1483 C C . SER A 1 188 ? -3.289 -21.927 -16.285 1.00 54.97 188 SER A C 1
ATOM 1485 O O . SER A 1 188 ? -2.485 -21.262 -15.644 1.00 54.97 188 SER A O 1
ATOM 1487 N N . ILE A 1 189 ? -4.524 -22.161 -15.826 1.00 52.94 189 ILE A N 1
ATOM 1488 C CA . ILE A 1 189 ? -5.055 -21.580 -14.580 1.00 52.94 189 ILE A CA 1
ATOM 1489 C C . ILE A 1 189 ? -4.497 -22.300 -13.340 1.00 52.94 189 ILE A C 1
ATOM 1491 O O . ILE A 1 189 ? -4.252 -21.662 -12.320 1.00 52.94 189 ILE A O 1
ATOM 1495 N N . SER A 1 190 ? -4.230 -23.608 -13.422 1.00 55.00 190 SER A N 1
ATOM 1496 C CA . SER A 1 190 ? -3.689 -24.389 -12.298 1.00 55.00 190 SER A CA 1
ATOM 1497 C C . SER A 1 190 ? -2.205 -24.143 -12.008 1.00 55.00 190 SER A C 1
ATOM 1499 O O . SER A 1 190 ? -1.707 -24.658 -11.019 1.00 55.00 190 SER A O 1
ATOM 1501 N N . GLN A 1 191 ? -1.487 -23.419 -12.874 1.00 51.25 191 GLN A N 1
ATOM 1502 C CA . GLN A 1 191 ? -0.075 -23.056 -12.671 1.00 51.25 191 GLN A CA 1
ATOM 1503 C C . GLN A 1 191 ? 0.105 -21.669 -12.030 1.00 51.25 191 GLN A C 1
ATOM 1505 O O . GLN A 1 191 ? 1.232 -21.259 -11.770 1.00 51.25 191 GLN A O 1
ATOM 1510 N N . ILE A 1 192 ? -0.994 -20.935 -11.818 1.00 53.06 192 ILE A N 1
ATOM 1511 C CA . ILE A 1 192 ? -1.005 -19.566 -11.276 1.00 53.06 192 ILE A CA 1
ATOM 1512 C C . ILE A 1 192 ? -1.265 -19.559 -9.753 1.00 53.06 192 ILE A C 1
ATOM 1514 O O . ILE A 1 192 ? -0.993 -18.555 -9.096 1.00 53.06 192 ILE A O 1
ATOM 1518 N N . PHE A 1 193 ? -1.749 -20.671 -9.189 1.00 39.38 193 PHE A N 1
ATOM 1519 C CA . PHE A 1 193 ? -1.933 -20.892 -7.748 1.00 39.38 193 PHE A CA 1
ATOM 1520 C C . PHE A 1 193 ? -0.907 -21.895 -7.221 1.00 39.38 193 PHE A C 1
ATOM 1522 O O . PHE A 1 193 ? -0.515 -21.749 -6.042 1.00 39.38 193 PHE A O 1
#

Mean predicted aligned error: 9.18 Å

pLDDT: mean 80.94, std 11.91, range [34.34, 95.56]

Foldseek 3Di:
DDDPPVPQVLLVVLLVLLVVCPPCVVPVCVLQCVLFDVSVVVVCVVVCVVPVVVVVVQVVLCVPDPDPDDSLVSQCVVVNDPVSVVVVVVVVVVVVVVVVVVLLVVLQVVLVVCCVVVVDVHRCSVDVVSSVVVVVVVVVVVPDDPSVVSNVSSVVSVVVVVVVVVVVVVCPVVDPPVRNPDDDDPVSVVVSD

Sequence (193 aa):
MEKNNIPENSYWIFTLFGTAVGAGILFLPIQAGMGGLWVLISASLLVYPLVYPSQRLYARIVNNTPKPIDFTGAVKLFLGNKTGLVINILFVVFLFVLLIAYSIGLTNDLGDFFHENGITKHNLAKGPYLSLFLLVFYFTILKFSKQALIKILGVLSVILILLLLTLSIMLIGMWDLERLMVFPSFTSISQIF

Secondary structure (DSSP, 8-state):
-----HHHHHHHHHHHHHHHHTTHHHHHHHHHHHT-HHHHHHHHHHHHHHHHHHHHHHHHHHHT-SS---HHHHHHHHH-HHHHHHHHHHHHHHHHHHHHHHHHHHHHHHHHHHHHTTS-SS-GGGSHHHHHHHHHHHHHHHTS-HHHHHHHHHHHHHHHHHHHHHHHHHHGGG--SHHHH-PPPHHHHTT--

Solvent-accessible surface area (backbone atoms only — not comparable to full-atom values): 10922 Å² total; per-residue (Å²): 135,87,72,90,57,67,70,62,58,50,25,51,53,32,30,55,48,35,66,69,42,53,70,58,60,57,56,48,52,53,58,40,45,74,66,28,57,67,48,46,51,51,52,50,63,60,45,43,76,62,49,52,58,54,54,52,50,51,54,49,50,61,70,68,43,95,59,103,62,56,70,65,53,44,44,26,71,77,58,34,70,71,57,18,49,55,51,43,52,53,49,52,53,49,53,51,54,49,51,51,54,50,54,53,50,52,36,43,55,53,12,50,52,36,30,76,70,63,76,32,99,57,56,42,49,83,42,71,66,52,54,52,51,50,49,55,50,50,58,54,58,70,71,50,59,68,68,59,51,42,47,52,44,12,52,52,24,51,52,51,51,53,50,53,53,51,50,54,62,67,44,58,85,70,61,64,69,69,58,63,72,59,77,82,53,78,78,64,58,72,76,76,114

Radius of gyration: 21.09 Å; Cα contacts (8 Å, |Δi|>4): 94; chains: 1; bounding box: 52×54×53 Å